Protein AF-A0A662MFR6-F1 (afdb_monomer_lite)

Foldseek 3Di:
DAEDEDADPVLLVCVLVVQAFKDKFADDQVRVLCCLVDQKYWYWYPCPDLQIDTFFIWGFPFKKKKFFPDFLVPDDPVCVQVGIWMFATCPPQQVVVVFNGKDFDPDDPDPAQFGDIDGPDPPDVVSVGNRRGIGRDGLVVQQVLCVSNPHNGNNRVSVVQVVVDVRRDRMIMMIGTDDTDTDDLPDDGRPPHDDVSPDPDPDD

Structure (mmCIF, N/CA/C/O backbone):
data_AF-A0A662MFR6-F1
#
_entry.id   AF-A0A662MFR6-F1
#
loop_
_atom_site.group_PDB
_atom_site.id
_atom_site.type_symbol
_atom_site.label_atom_id
_atom_site.label_alt_id
_atom_site.label_comp_id
_atom_site.label_asym_id
_atom_site.label_entity_id
_atom_site.label_seq_id
_atom_site.pdbx_PDB_ins_code
_atom_site.Cartn_x
_atom_site.Cartn_y
_atom_site.Cartn_z
_atom_site.occupancy
_atom_site.B_iso_or_equiv
_atom_site.auth_seq_id
_atom_site.auth_comp_id
_atom_site.auth_asym_id
_atom_site.auth_atom_id
_atom_site.pdbx_PDB_model_num
ATOM 1 N N . MET A 1 1 ? -18.118 -0.446 1.037 1.00 76.75 1 MET A N 1
ATOM 2 C CA . MET A 1 1 ? -17.161 0.163 1.993 1.00 76.75 1 MET A CA 1
ATOM 3 C C . MET A 1 1 ? -16.025 -0.827 2.199 1.00 76.75 1 MET A C 1
ATOM 5 O O . MET A 1 1 ? -16.312 -2.017 2.252 1.00 76.75 1 MET A O 1
ATOM 9 N N . VAL A 1 2 ? -14.767 -0.384 2.238 1.00 88.56 2 VAL A N 1
ATOM 10 C CA . VAL A 1 2 ? -13.599 -1.290 2.266 1.00 88.56 2 VAL A CA 1
ATOM 11 C C . VAL A 1 2 ? -12.898 -1.215 3.613 1.00 88.56 2 VAL A C 1
ATOM 13 O O . VAL A 1 2 ? -12.491 -0.139 4.043 1.00 88.56 2 VAL A O 1
ATOM 16 N N . ALA A 1 3 ? -12.733 -2.356 4.278 1.00 91.56 3 ALA A N 1
ATOM 17 C CA . ALA A 1 3 ? -12.052 -2.409 5.563 1.00 91.56 3 ALA A CA 1
ATOM 18 C C . ALA A 1 3 ? -10.540 -2.606 5.404 1.00 91.56 3 ALA A C 1
ATOM 20 O O . ALA A 1 3 ? -10.087 -3.545 4.746 1.00 91.56 3 ALA A O 1
ATOM 21 N N . ILE A 1 4 ? -9.762 -1.744 6.058 1.00 92.62 4 ILE A N 1
ATOM 22 C CA . ILE A 1 4 ? -8.313 -1.874 6.196 1.00 92.62 4 ILE A CA 1
ATOM 23 C C . ILE A 1 4 ? -8.006 -2.116 7.672 1.00 92.62 4 ILE A C 1
ATOM 25 O O . ILE A 1 4 ? -8.255 -1.254 8.509 1.00 92.62 4 ILE A O 1
ATOM 29 N N . SER A 1 5 ? -7.472 -3.296 7.993 1.00 90.88 5 SER A N 1
ATOM 30 C CA . SER A 1 5 ? -7.173 -3.689 9.374 1.00 90.88 5 SER A CA 1
ATOM 31 C C . SER A 1 5 ? -5.675 -3.676 9.663 1.00 90.88 5 SER A C 1
ATOM 33 O O . SER A 1 5 ? -4.882 -4.210 8.882 1.00 90.88 5 SER A O 1
ATOM 35 N N . PHE A 1 6 ? -5.301 -3.161 10.828 1.00 89.56 6 PHE A N 1
ATOM 36 C CA . PHE A 1 6 ? -3.939 -3.147 11.363 1.00 89.56 6 PHE A CA 1
ATOM 37 C C . PHE A 1 6 ? -3.882 -3.993 12.636 1.00 89.56 6 PHE A C 1
ATOM 39 O O . PHE A 1 6 ? -4.823 -3.985 13.426 1.00 89.56 6 PHE A O 1
ATOM 46 N N . SER A 1 7 ? -2.817 -4.769 12.815 1.00 86.06 7 SER A N 1
ATOM 47 C CA . SER A 1 7 ? -2.575 -5.566 14.029 1.00 86.06 7 SER A CA 1
ATOM 48 C C . SER A 1 7 ? -1.619 -4.880 15.002 1.00 86.06 7 SER A C 1
ATOM 50 O O . SER A 1 7 ? -1.665 -5.174 16.195 1.00 86.06 7 SER A O 1
ATOM 52 N N . ASP A 1 8 ? -0.787 -3.972 14.492 1.00 86.69 8 ASP A N 1
ATOM 53 C CA . ASP A 1 8 ? 0.189 -3.204 15.255 1.00 86.69 8 ASP A CA 1
ATOM 54 C C . ASP A 1 8 ? -0.454 -1.947 15.852 1.00 86.69 8 ASP A C 1
ATOM 56 O O . ASP A 1 8 ? -1.079 -1.131 15.166 1.00 86.69 8 ASP A O 1
ATOM 60 N N . TYR A 1 9 ? -0.272 -1.815 17.158 1.00 86.56 9 TYR A N 1
ATOM 61 C CA . TYR A 1 9 ? -0.709 -0.689 17.957 1.00 86.56 9 TYR A CA 1
ATOM 62 C C . TYR A 1 9 ? -0.051 0.636 17.546 1.00 86.56 9 TYR A C 1
ATOM 64 O O . TYR A 1 9 ? -0.719 1.667 17.470 1.00 86.56 9 TYR A O 1
ATOM 72 N N . THR A 1 10 ? 1.239 0.608 17.213 1.00 88.56 10 THR A N 1
ATOM 73 C CA . THR A 1 10 ? 2.005 1.783 16.778 1.00 88.56 10 THR A CA 1
ATOM 74 C C . THR A 1 10 ? 1.426 2.356 15.489 1.00 88.56 10 THR A C 1
ATOM 76 O O . THR A 1 10 ? 1.302 3.571 15.340 1.00 88.56 10 THR A O 1
ATOM 79 N N . LEU A 1 11 ? 1.000 1.487 14.566 1.00 89.69 11 LEU A N 1
ATOM 80 C CA . LEU A 1 11 ? 0.346 1.911 13.329 1.00 89.69 11 LEU A CA 1
ATOM 81 C C . LEU A 1 11 ? -1.035 2.515 13.594 1.00 89.69 11 LEU A C 1
ATOM 83 O O . LEU A 1 11 ? -1.371 3.520 12.973 1.00 89.69 11 LEU A O 1
ATOM 87 N N . ALA A 1 12 ? -1.817 1.944 14.516 1.00 90.00 12 ALA A N 1
ATOM 88 C CA . ALA A 1 12 ? -3.112 2.506 14.901 1.00 90.00 12 ALA A CA 1
ATOM 89 C C . ALA A 1 12 ? -2.963 3.921 15.485 1.00 90.00 12 ALA A C 1
ATOM 91 O O . ALA A 1 12 ? -3.680 4.828 15.069 1.00 90.00 12 ALA A O 1
ATOM 92 N N . LYS A 1 13 ? -1.978 4.128 16.369 1.00 89.94 13 LYS A N 1
ATOM 93 C CA . LYS A 1 13 ? -1.649 5.447 16.924 1.00 89.94 13 LYS A CA 1
ATOM 94 C C . LYS A 1 13 ? -1.289 6.457 15.828 1.00 89.94 13 LYS A C 1
ATOM 96 O O . LYS A 1 13 ? -1.907 7.514 15.754 1.00 89.94 13 LYS A O 1
ATOM 101 N N . LYS A 1 14 ? -0.381 6.096 14.912 1.00 91.00 14 LYS A N 1
ATOM 102 C CA . LYS A 1 14 ? 0.015 6.968 13.789 1.00 91.00 14 LYS A CA 1
ATOM 103 C C . LYS A 1 14 ? -1.161 7.344 12.874 1.00 91.00 14 LYS A C 1
ATOM 105 O O . LYS A 1 14 ? -1.169 8.428 12.300 1.00 91.00 14 LYS A O 1
ATOM 110 N N . ILE A 1 15 ? -2.152 6.463 12.713 1.00 92.19 15 ILE A N 1
ATOM 111 C CA . ILE A 1 15 ? -3.372 6.770 11.943 1.00 92.19 15 ILE A CA 1
ATOM 112 C C . ILE A 1 15 ? -4.199 7.835 12.659 1.00 92.19 15 ILE A C 1
ATOM 114 O O . ILE A 1 15 ? -4.599 8.809 12.028 1.00 92.19 15 ILE A O 1
ATOM 118 N N . LEU A 1 16 ? -4.431 7.662 13.964 1.00 90.56 16 LEU A N 1
ATOM 119 C CA . LEU A 1 16 ? -5.200 8.610 14.775 1.00 90.56 16 LEU A CA 1
ATOM 120 C C . LEU A 1 16 ? -4.537 9.991 14.836 1.00 90.56 16 LEU A C 1
ATOM 122 O O . LEU A 1 16 ? -5.227 11.001 14.789 1.00 90.56 16 LEU A O 1
ATOM 126 N N . GLU A 1 17 ? -3.206 10.033 14.867 1.00 90.31 17 GLU A N 1
ATOM 127 C CA . GLU A 1 17 ? -2.411 11.268 14.818 1.00 90.31 17 GLU A CA 1
ATOM 128 C C . GLU A 1 17 ? -2.317 11.880 13.407 1.00 90.31 17 GLU A C 1
ATOM 130 O O . GLU A 1 17 ? -1.717 12.937 13.228 1.00 90.31 17 GLU A O 1
ATOM 135 N N . GLY A 1 18 ? -2.856 11.214 12.379 1.00 88.81 18 GLY A N 1
ATOM 136 C CA . GLY A 1 18 ? -2.795 11.673 10.988 1.00 88.81 18 GLY A CA 1
ATOM 137 C C . GLY A 1 18 ? -1.417 11.540 10.325 1.00 88.81 18 GLY A C 1
ATOM 138 O O . GLY A 1 18 ? -1.238 11.976 9.189 1.00 88.81 18 GLY A O 1
ATOM 139 N N . THR A 1 19 ? -0.443 10.911 10.984 1.00 90.12 19 THR A N 1
ATOM 140 C CA . THR A 1 19 ? 0.924 10.728 10.464 1.00 90.12 19 THR A CA 1
ATOM 141 C C . THR A 1 19 ? 1.069 9.490 9.576 1.00 90.12 19 THR A C 1
ATOM 143 O O . THR A 1 19 ? 2.050 9.362 8.843 1.00 90.12 19 THR A O 1
ATOM 146 N N . LYS A 1 20 ? 0.076 8.590 9.580 1.00 93.56 20 LYS A N 1
ATOM 147 C CA . LYS A 1 20 ? -0.021 7.435 8.677 1.00 93.56 20 LYS A CA 1
ATOM 148 C C . LYS A 1 20 ? -1.268 7.523 7.801 1.00 93.56 20 LYS A C 1
ATOM 150 O O . LYS A 1 20 ? -2.393 7.432 8.287 1.00 93.56 20 LYS A O 1
ATOM 155 N N . TYR A 1 21 ? -1.051 7.607 6.491 1.00 95.12 21 TYR A N 1
ATOM 156 C CA . TYR A 1 21 ? -2.107 7.779 5.483 1.00 95.12 21 TYR A CA 1
ATOM 157 C C . TYR A 1 21 ? -2.051 6.746 4.345 1.00 95.12 21 TYR A C 1
ATOM 159 O O . TYR A 1 21 ? -2.710 6.898 3.313 1.00 95.12 21 TYR A O 1
ATOM 167 N N . GLN A 1 22 ? -1.244 5.695 4.504 1.00 96.56 22 GLN A N 1
ATOM 168 C CA . GLN A 1 22 ? -1.176 4.600 3.543 1.00 96.56 22 GLN A CA 1
ATOM 169 C C . GLN A 1 22 ? -0.966 3.231 4.195 1.00 96.56 22 GLN A C 1
ATOM 171 O O . GLN A 1 22 ? -0.583 3.123 5.363 1.00 96.56 22 GLN A O 1
ATOM 176 N N . THR A 1 23 ? -1.231 2.185 3.411 1.00 95.94 23 THR A N 1
ATOM 177 C CA . THR A 1 23 ? -0.907 0.789 3.721 1.00 95.94 23 THR A CA 1
ATOM 178 C C . THR A 1 23 ? -0.352 0.079 2.491 1.00 95.94 23 THR A C 1
ATOM 180 O O . THR A 1 23 ? -0.860 0.281 1.384 1.00 95.94 23 THR A O 1
ATOM 183 N N . ILE A 1 24 ? 0.649 -0.783 2.681 1.00 95.31 24 ILE A N 1
ATOM 184 C CA . ILE A 1 24 ? 1.150 -1.686 1.639 1.00 95.31 24 ILE A CA 1
ATOM 185 C C . ILE A 1 24 ? 0.612 -3.101 1.892 1.00 95.31 24 ILE A C 1
ATOM 187 O O . ILE A 1 24 ? 0.623 -3.598 3.019 1.00 95.31 24 ILE A O 1
ATOM 191 N N . ARG A 1 25 ? 0.076 -3.759 0.857 1.00 93.25 25 ARG A N 1
ATOM 192 C CA . ARG A 1 25 ? -0.548 -5.091 0.964 1.00 93.25 25 ARG A CA 1
ATOM 193 C C . ARG A 1 25 ? -0.136 -6.001 -0.189 1.00 93.25 25 ARG A C 1
ATOM 195 O O . ARG A 1 25 ? 0.033 -5.501 -1.295 1.00 93.25 25 ARG A O 1
ATOM 202 N N . PRO A 1 26 ? -0.078 -7.330 -0.001 1.00 91.88 26 PRO A N 1
ATOM 203 C CA . PRO A 1 26 ? 0.029 -8.260 -1.121 1.00 91.88 26 PRO A CA 1
ATOM 204 C C . PRO A 1 26 ? -1.071 -8.005 -2.151 1.00 91.88 26 PRO A C 1
ATOM 206 O O . PRO A 1 26 ? -2.220 -7.716 -1.782 1.00 91.88 26 PRO A O 1
ATOM 209 N N . ILE A 1 27 ? -0.719 -8.100 -3.432 1.00 90.12 27 ILE A N 1
ATOM 210 C CA . ILE A 1 27 ? -1.665 -7.875 -4.521 1.00 90.12 27 ILE A CA 1
ATOM 211 C C . ILE A 1 27 ? -2.842 -8.860 -4.438 1.00 90.12 27 ILE A C 1
ATOM 213 O O . ILE A 1 27 ? -2.688 -10.037 -4.122 1.00 90.12 27 ILE A O 1
ATOM 217 N N . SER A 1 28 ? -4.052 -8.360 -4.682 1.00 90.62 28 SER A N 1
ATOM 218 C CA . SER A 1 28 ? -5.271 -9.166 -4.707 1.00 90.62 28 SER A CA 1
ATOM 219 C C . SER A 1 28 ? -6.243 -8.550 -5.700 1.00 90.62 28 SER A C 1
ATOM 221 O O . SER A 1 28 ? -6.641 -7.396 -5.530 1.00 90.62 28 SER A O 1
ATOM 223 N N . GLN A 1 29 ? -6.642 -9.328 -6.709 1.00 90.81 29 GLN A N 1
ATOM 224 C CA . GLN A 1 29 ? -7.626 -8.907 -7.708 1.00 90.81 29 GLN A CA 1
ATOM 225 C C . GLN A 1 29 ? -8.919 -8.426 -7.045 1.00 90.81 29 GLN A C 1
ATOM 227 O O . GLN A 1 29 ? -9.381 -7.321 -7.313 1.00 90.81 29 GLN A O 1
ATOM 232 N N . HIS A 1 30 ? -9.448 -9.216 -6.105 1.00 92.44 30 HIS A N 1
ATOM 233 C CA . HIS A 1 30 ? -10.649 -8.855 -5.358 1.00 92.44 30 HIS A CA 1
ATOM 234 C C . HIS A 1 30 ? -10.497 -7.501 -4.652 1.00 92.44 30 HIS A C 1
ATOM 236 O O . HIS A 1 30 ? -11.402 -6.673 -4.715 1.00 92.44 30 HIS A O 1
ATOM 242 N N . ARG A 1 31 ? -9.343 -7.240 -4.020 1.00 93.56 31 ARG A N 1
ATOM 243 C CA . ARG A 1 31 ? -9.096 -5.969 -3.324 1.00 93.56 31 ARG A CA 1
ATOM 244 C C . ARG A 1 31 ? -9.051 -4.784 -4.286 1.00 93.56 31 ARG A C 1
ATOM 246 O O . ARG A 1 31 ? -9.641 -3.755 -3.976 1.00 93.56 31 ARG A O 1
ATOM 253 N N . ILE A 1 32 ? -8.371 -4.923 -5.424 1.00 94.44 32 ILE A N 1
ATOM 254 C CA . ILE A 1 32 ? -8.266 -3.844 -6.416 1.00 94.44 32 ILE A CA 1
ATOM 255 C C . ILE A 1 32 ? -9.648 -3.505 -6.971 1.00 94.44 32 ILE A C 1
ATOM 257 O O . ILE A 1 32 ? -10.050 -2.348 -6.908 1.00 94.44 32 ILE A O 1
ATOM 261 N N . ASN A 1 33 ? -10.408 -4.507 -7.413 1.00 94.25 33 ASN A N 1
ATOM 262 C CA . ASN A 1 33 ? -11.751 -4.294 -7.958 1.00 94.25 33 ASN A CA 1
ATOM 263 C C . ASN A 1 33 ? -12.703 -3.715 -6.902 1.00 94.25 33 ASN A C 1
ATOM 265 O O . ASN A 1 33 ? -13.476 -2.800 -7.174 1.00 94.25 33 ASN A O 1
ATOM 269 N N . THR A 1 34 ? -12.594 -4.171 -5.653 1.00 94.75 34 THR A N 1
ATOM 270 C CA . THR A 1 34 ? -13.376 -3.620 -4.539 1.00 94.75 34 THR A CA 1
ATOM 271 C C . THR A 1 34 ? -13.063 -2.138 -4.301 1.00 94.75 34 THR A C 1
ATOM 273 O O . THR A 1 34 ? -13.981 -1.361 -4.062 1.00 94.75 34 THR A O 1
ATOM 276 N N . LEU A 1 35 ? -11.798 -1.718 -4.404 1.00 95.75 35 LEU A N 1
ATOM 277 C CA . LEU A 1 35 ? -11.389 -0.313 -4.258 1.00 95.75 35 LEU A CA 1
ATOM 278 C C . LEU A 1 35 ? -11.755 0.553 -5.473 1.00 95.75 35 LEU A C 1
ATOM 280 O O . LEU A 1 35 ? -12.106 1.723 -5.309 1.00 95.75 35 LEU A O 1
ATOM 284 N N . LEU A 1 36 ? -11.716 -0.012 -6.684 1.00 93.94 36 LEU A N 1
ATOM 285 C CA . LEU A 1 36 ? -12.195 0.660 -7.897 1.00 93.94 36 LEU A CA 1
ATOM 286 C C . LEU A 1 36 ? -13.690 0.985 -7.813 1.00 93.94 36 LEU A C 1
ATOM 288 O O . LEU A 1 36 ? -14.098 2.043 -8.283 1.00 93.94 36 LEU A O 1
ATOM 292 N N . ASN A 1 37 ? -14.480 0.125 -7.165 1.00 92.69 37 ASN A N 1
ATOM 293 C CA . ASN A 1 37 ? -15.928 0.293 -7.018 1.00 92.69 37 ASN A CA 1
ATOM 294 C C . ASN A 1 37 ? -16.351 0.992 -5.711 1.00 92.69 37 ASN A C 1
ATOM 296 O O . ASN A 1 37 ? -17.402 1.629 -5.663 1.00 92.69 37 ASN A O 1
ATOM 300 N N . HIS A 1 38 ? -15.541 0.920 -4.650 1.00 94.38 38 HIS A N 1
ATOM 301 C CA . HIS A 1 38 ? -15.848 1.508 -3.346 1.00 94.38 38 HIS A CA 1
ATOM 302 C C . HIS A 1 38 ? -14.669 2.307 -2.783 1.00 94.38 38 HIS A C 1
ATOM 304 O O . HIS A 1 38 ? -13.709 1.749 -2.257 1.00 94.38 38 HIS A O 1
ATOM 310 N N . GLN A 1 39 ? -14.786 3.636 -2.806 1.00 94.31 39 GLN A N 1
ATOM 311 C CA . GLN A 1 39 ? -13.707 4.538 -2.383 1.00 94.31 39 GLN A CA 1
ATOM 312 C C . GLN A 1 39 ? -13.774 4.915 -0.898 1.00 94.31 39 GLN A C 1
ATOM 314 O O . GLN A 1 39 ? -12.821 5.480 -0.371 1.00 94.31 39 GLN A O 1
ATOM 319 N N . ASN A 1 40 ? -14.877 4.610 -0.211 1.00 95.56 40 ASN A N 1
ATOM 320 C CA . ASN A 1 40 ? -15.007 4.851 1.226 1.00 95.56 40 ASN A CA 1
ATOM 321 C C . ASN A 1 40 ? -14.374 3.697 2.009 1.00 95.56 40 ASN A C 1
ATOM 323 O O . ASN A 1 40 ? -14.779 2.534 1.869 1.00 95.56 40 ASN A O 1
ATOM 327 N N . LEU A 1 41 ? -13.394 4.041 2.839 1.00 96.25 41 LEU A N 1
ATOM 328 C CA . LEU A 1 41 ? -12.602 3.130 3.648 1.00 96.25 41 LEU A CA 1
ATOM 329 C C . LEU A 1 41 ? -13.028 3.212 5.115 1.00 96.25 41 LEU A C 1
ATOM 331 O O . LEU A 1 41 ? -13.316 4.290 5.627 1.00 96.25 41 LEU A O 1
ATOM 335 N N . THR A 1 42 ? -12.983 2.077 5.804 1.00 95.50 42 THR A N 1
ATOM 336 C CA . THR A 1 42 ? -12.993 2.009 7.273 1.00 95.50 42 THR A CA 1
ATOM 337 C C . THR A 1 42 ? -11.661 1.468 7.748 1.00 95.50 42 THR A C 1
ATOM 339 O O . THR A 1 42 ? -11.232 0.406 7.284 1.00 95.50 42 THR A O 1
ATOM 342 N N . LEU A 1 43 ? -11.020 2.168 8.675 1.00 95.31 43 LEU A N 1
ATOM 343 C CA . LEU A 1 43 ? -9.747 1.764 9.257 1.00 95.31 43 LEU A CA 1
ATOM 344 C C . LEU A 1 43 ? -10.014 1.090 10.601 1.00 95.31 43 LEU A C 1
ATOM 346 O O . LEU A 1 43 ? -10.735 1.633 11.429 1.00 95.31 43 LEU A O 1
ATOM 350 N N . TRP A 1 44 ? -9.447 -0.093 10.818 1.00 94.38 44 TRP A N 1
ATOM 351 C CA . TRP A 1 44 ? -9.695 -0.909 12.006 1.00 94.38 44 TRP A CA 1
ATOM 352 C C . TRP A 1 44 ? -8.389 -1.323 12.678 1.00 94.38 44 TRP A C 1
ATOM 354 O O . TRP A 1 44 ? -7.430 -1.708 12.008 1.00 94.38 44 TRP A O 1
ATOM 364 N N . TYR A 1 45 ? -8.379 -1.357 14.005 1.00 92.25 45 TYR A N 1
ATOM 365 C CA . TYR A 1 45 ? -7.411 -2.123 14.779 1.00 92.25 45 TYR A CA 1
ATOM 366 C C . TYR A 1 45 ? -7.992 -3.511 15.059 1.00 92.25 45 TYR A C 1
ATOM 368 O O . TYR A 1 45 ? -9.111 -3.635 15.551 1.00 92.25 45 TYR A O 1
ATOM 376 N N . LYS A 1 46 ? -7.252 -4.558 14.683 1.00 88.44 46 LYS A N 1
ATOM 377 C CA . LYS A 1 46 ? -7.572 -5.982 14.880 1.00 88.44 46 LYS A CA 1
ATOM 378 C C . LYS A 1 46 ? -9.027 -6.373 14.550 1.00 88.44 46 LYS A C 1
ATOM 380 O O . LYS A 1 46 ? -9.671 -7.074 15.328 1.00 88.44 46 LYS A O 1
ATOM 385 N N . GLN A 1 47 ? -9.524 -5.992 13.367 1.00 86.81 47 GLN A N 1
ATOM 386 C CA . GLN A 1 47 ? -10.930 -6.131 12.931 1.00 86.81 47 GLN A CA 1
ATOM 387 C C . GLN A 1 47 ? -11.580 -7.505 13.203 1.00 86.81 47 GLN A C 1
ATOM 389 O O . GLN A 1 47 ? -12.775 -7.583 13.478 1.00 86.81 47 GLN A O 1
ATOM 394 N N . ARG A 1 48 ? -10.812 -8.596 13.089 1.00 84.19 48 ARG A N 1
ATOM 395 C CA . ARG A 1 48 ? -11.295 -9.985 13.217 1.00 84.19 48 ARG A CA 1
ATOM 396 C C . ARG A 1 48 ? -11.098 -10.586 14.612 1.00 84.19 48 ARG A C 1
ATOM 398 O O . ARG A 1 48 ? -11.144 -11.800 14.757 1.00 84.19 48 ARG A O 1
ATOM 405 N N . THR A 1 49 ? -10.838 -9.758 15.619 1.00 85.44 49 THR A N 1
ATOM 406 C CA . THR A 1 49 ? -10.612 -10.205 17.0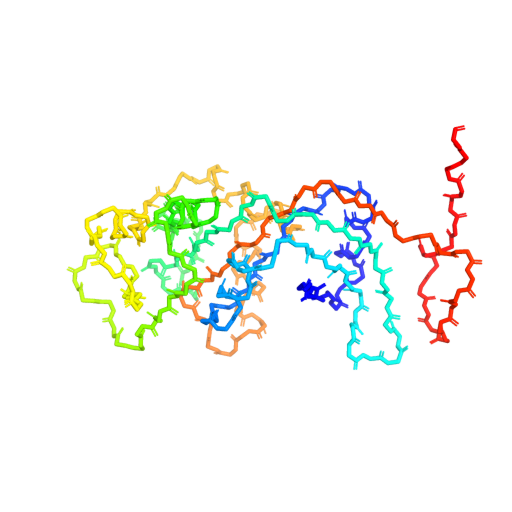00 1.00 85.44 49 THR A CA 1
ATOM 407 C C . THR A 1 49 ? -11.637 -9.584 17.951 1.00 85.44 49 THR A C 1
ATOM 409 O O . THR A 1 49 ? -12.224 -8.558 17.606 1.00 85.44 49 THR A O 1
ATOM 412 N N . PRO A 1 50 ? -11.840 -10.153 19.154 1.00 79.31 50 PRO A N 1
ATOM 413 C CA . PRO A 1 50 ? -12.692 -9.541 20.176 1.00 79.31 50 PRO A CA 1
ATOM 414 C C . PRO A 1 50 ? -12.263 -8.115 20.557 1.00 79.31 50 PRO A C 1
ATOM 416 O O . PRO A 1 50 ? -13.111 -7.265 20.794 1.00 79.31 50 PRO A O 1
ATOM 419 N N . GLY A 1 51 ? -10.958 -7.821 20.526 1.00 82.25 51 GLY A N 1
ATOM 420 C CA . GLY A 1 51 ? -10.397 -6.486 20.772 1.00 82.25 51 GLY A CA 1
ATOM 421 C C . GLY A 1 51 ? -10.406 -5.567 19.547 1.00 82.25 51 GLY A C 1
ATOM 422 O O . GLY A 1 51 ? -9.498 -4.748 19.396 1.00 82.25 51 GLY A O 1
ATOM 423 N N . ARG A 1 52 ? -11.359 -5.747 18.624 1.00 88.12 52 ARG A N 1
ATOM 424 C CA . ARG A 1 52 ? -11.468 -4.908 17.425 1.00 88.12 52 ARG A CA 1
ATOM 425 C C . ARG A 1 52 ? -11.913 -3.496 17.783 1.00 88.12 52 ARG A C 1
ATOM 427 O O . ARG A 1 52 ? -12.811 -3.316 18.596 1.00 88.12 52 ARG A O 1
ATOM 434 N N . ILE A 1 53 ? -11.328 -2.508 17.117 1.00 89.56 53 ILE A N 1
ATOM 435 C CA . ILE A 1 53 ? -11.660 -1.094 17.315 1.00 89.56 53 ILE A CA 1
ATOM 436 C C . ILE A 1 53 ? -11.759 -0.424 15.947 1.00 89.56 53 ILE A C 1
ATOM 438 O O . ILE A 1 53 ? -10.841 -0.555 15.130 1.00 89.56 53 ILE A O 1
ATOM 442 N N . LEU A 1 54 ? -12.868 0.270 15.678 1.00 91.44 54 LEU A N 1
ATOM 443 C CA . LEU A 1 54 ? -12.982 1.125 14.500 1.00 91.44 54 LEU A CA 1
ATOM 444 C C . LEU A 1 54 ? -12.188 2.402 14.770 1.00 91.44 54 LEU A C 1
ATOM 446 O O . LEU A 1 54 ? -12.513 3.153 15.680 1.00 91.44 54 LEU A O 1
ATOM 450 N N . LEU A 1 55 ? -11.149 2.636 13.974 1.00 92.50 55 LEU A N 1
ATOM 451 C CA . LEU A 1 55 ? -10.311 3.823 14.103 1.00 92.50 55 LEU A CA 1
ATOM 452 C C . LEU A 1 55 ? -11.009 5.059 13.545 1.00 92.50 55 LEU A C 1
ATOM 454 O O . LEU A 1 55 ? -10.937 6.143 14.115 1.00 92.50 55 LEU A O 1
ATOM 458 N N . GLY A 1 56 ? -11.692 4.887 12.419 1.00 94.44 56 GLY A N 1
ATOM 459 C CA . GLY A 1 56 ? -12.316 5.971 11.681 1.00 94.44 56 GLY A CA 1
ATOM 460 C C . GLY A 1 56 ? -12.634 5.579 10.251 1.00 94.44 56 GLY A C 1
ATOM 461 O O . GLY A 1 56 ? -12.423 4.439 9.816 1.00 94.44 56 GLY A O 1
ATOM 462 N N . THR A 1 57 ? -13.120 6.560 9.507 1.00 96.00 57 THR A N 1
ATOM 463 C CA . THR A 1 57 ? -13.378 6.446 8.073 1.00 96.00 57 THR A CA 1
ATOM 464 C C . THR A 1 57 ? -12.410 7.321 7.292 1.00 96.00 57 THR A C 1
ATOM 466 O O . THR A 1 57 ? -11.847 8.274 7.821 1.00 96.00 57 THR A O 1
ATOM 469 N N . ALA A 1 58 ? -12.158 6.974 6.036 1.00 96.94 58 ALA A N 1
ATOM 470 C CA . ALA A 1 58 ? -11.326 7.772 5.143 1.00 96.94 58 ALA A CA 1
ATOM 471 C C . ALA A 1 58 ? -11.774 7.583 3.693 1.00 96.94 58 ALA A C 1
ATOM 473 O O . ALA A 1 58 ? -12.500 6.637 3.373 1.00 96.94 58 ALA A O 1
ATOM 474 N N . ARG A 1 59 ? -11.311 8.450 2.793 1.00 96.44 59 ARG A N 1
ATOM 475 C CA . ARG A 1 59 ? -11.555 8.305 1.354 1.00 96.44 59 ARG A CA 1
ATOM 476 C C . ARG A 1 59 ? -10.284 7.859 0.645 1.00 96.44 59 ARG A C 1
ATOM 478 O O . ARG A 1 59 ? -9.218 8.416 0.881 1.00 96.44 59 ARG A O 1
ATOM 485 N N . LEU A 1 60 ? -10.399 6.877 -0.247 1.00 97.25 60 LEU A N 1
ATOM 486 C CA . LEU A 1 60 ? -9.323 6.469 -1.146 1.00 97.25 60 LEU A CA 1
ATOM 487 C C . LEU A 1 60 ? -8.855 7.681 -1.961 1.00 97.25 60 LEU A C 1
ATOM 489 O O . LEU A 1 60 ? -9.640 8.261 -2.715 1.00 97.25 60 LEU A O 1
ATOM 493 N N . SER A 1 61 ? -7.581 8.043 -1.815 1.00 97.19 61 SER A N 1
ATOM 494 C CA . SER A 1 61 ? -6.965 9.144 -2.562 1.00 97.19 61 SER A CA 1
ATOM 495 C C . SER A 1 61 ? -6.237 8.622 -3.795 1.00 97.19 61 SER A C 1
ATOM 497 O O . SER A 1 61 ? -6.414 9.133 -4.898 1.00 97.19 61 SER A O 1
ATOM 499 N N . SER A 1 62 ? -5.454 7.556 -3.629 1.00 97.38 62 SER A N 1
ATOM 500 C CA . SER A 1 62 ? -4.751 6.883 -4.718 1.00 97.38 62 SER A CA 1
ATOM 501 C C . SER A 1 62 ? -4.467 5.427 -4.374 1.00 97.38 62 SER A C 1
ATOM 503 O O . SER A 1 62 ? -4.386 5.040 -3.207 1.00 97.38 62 SER A O 1
ATOM 505 N N . MET A 1 63 ? -4.288 4.613 -5.409 1.00 97.00 63 MET A N 1
ATOM 506 C CA . MET A 1 63 ? -3.694 3.288 -5.271 1.00 97.00 63 MET A CA 1
ATOM 507 C C . MET A 1 63 ? -2.782 3.011 -6.457 1.00 97.00 63 MET A C 1
ATOM 509 O O . MET A 1 63 ? -3.113 3.390 -7.577 1.00 97.00 63 MET A O 1
ATOM 513 N N . PHE A 1 64 ? -1.650 2.365 -6.220 1.00 96.94 64 PHE A N 1
ATOM 514 C CA . PHE A 1 64 ? -0.674 1.999 -7.248 1.00 96.94 64 PHE A CA 1
ATOM 515 C C . PHE A 1 64 ? 0.026 0.703 -6.855 1.00 96.94 64 PHE A C 1
ATOM 517 O O . PHE A 1 64 ? -0.030 0.285 -5.696 1.00 96.94 64 PHE A O 1
ATOM 524 N N . LEU A 1 65 ? 0.657 0.045 -7.821 1.00 95.62 65 LEU A N 1
ATOM 525 C CA . LEU A 1 65 ? 1.441 -1.151 -7.553 1.00 95.62 65 LEU A CA 1
ATOM 526 C C . LEU A 1 65 ? 2.885 -0.759 -7.267 1.00 95.62 65 LEU A C 1
ATOM 528 O O . LEU A 1 65 ? 3.430 0.118 -7.929 1.00 95.62 65 LEU A O 1
ATOM 532 N N . LEU A 1 66 ? 3.482 -1.428 -6.291 1.00 94.75 66 LEU A N 1
ATOM 533 C CA . LEU A 1 66 ? 4.903 -1.391 -5.980 1.00 94.75 66 LEU A CA 1
ATOM 534 C C . LEU A 1 66 ? 5.491 -2.758 -6.325 1.00 94.75 66 LEU A C 1
ATOM 536 O O . LEU A 1 66 ? 4.965 -3.780 -5.884 1.00 94.75 66 LEU A O 1
ATOM 540 N N . HIS A 1 67 ? 6.548 -2.779 -7.128 1.00 93.38 67 HIS A N 1
ATOM 541 C CA . HIS A 1 67 ? 7.175 -3.992 -7.631 1.00 93.38 67 HIS A CA 1
ATOM 542 C C . HIS A 1 67 ? 8.667 -4.025 -7.302 1.00 93.38 67 HIS A C 1
ATOM 544 O O . HIS A 1 67 ? 9.399 -3.084 -7.609 1.00 93.38 67 HIS A O 1
ATOM 550 N N . TRP A 1 68 ? 9.106 -5.143 -6.732 1.00 91.88 68 TRP A N 1
ATOM 551 C CA . TRP A 1 68 ? 10.505 -5.456 -6.485 1.00 91.88 68 TRP A CA 1
ATOM 552 C C . TRP A 1 68 ? 11.118 -6.124 -7.713 1.00 91.88 68 TRP A C 1
ATOM 554 O O . TRP A 1 68 ? 10.765 -7.250 -8.075 1.00 91.88 68 TRP A O 1
ATOM 564 N N . ARG A 1 69 ? 12.040 -5.411 -8.362 1.00 90.06 69 ARG A N 1
ATOM 565 C CA . ARG A 1 69 ? 12.754 -5.862 -9.567 1.00 90.06 69 ARG A CA 1
ATOM 566 C C . ARG A 1 69 ? 13.813 -6.915 -9.248 1.00 90.06 69 ARG A C 1
ATOM 568 O O . ARG A 1 69 ? 14.096 -7.769 -10.086 1.00 90.06 69 ARG A O 1
ATOM 575 N N . ILE A 1 70 ? 14.344 -6.880 -8.030 1.00 90.44 70 ILE A N 1
ATOM 576 C CA . ILE A 1 70 ? 15.253 -7.883 -7.475 1.00 90.44 70 ILE A CA 1
ATOM 577 C C . ILE A 1 70 ? 14.571 -8.613 -6.306 1.00 90.44 70 ILE A C 1
ATOM 579 O O . ILE A 1 70 ? 13.681 -8.033 -5.678 1.00 90.44 70 ILE A O 1
ATOM 583 N N . PRO A 1 71 ? 14.925 -9.881 -6.021 1.00 90.25 71 PRO A N 1
ATOM 584 C CA . PRO A 1 71 ? 14.436 -10.587 -4.837 1.00 90.25 71 PRO A CA 1
ATOM 585 C C . PRO A 1 71 ? 14.685 -9.782 -3.555 1.00 90.25 71 PRO A C 1
ATOM 587 O O . PRO A 1 71 ? 15.765 -9.222 -3.378 1.00 90.25 71 PRO A O 1
ATOM 590 N N . LEU A 1 72 ? 13.687 -9.728 -2.671 1.00 91.44 72 LEU A N 1
ATOM 591 C CA . LEU A 1 72 ? 13.732 -8.952 -1.426 1.00 91.44 72 LEU A CA 1
ATOM 592 C C . LEU A 1 72 ? 14.894 -9.373 -0.517 1.00 91.44 72 LEU A C 1
ATOM 594 O O . LEU A 1 72 ? 15.469 -8.545 0.179 1.00 91.44 72 LEU A O 1
ATOM 598 N N . GLU A 1 73 ? 15.265 -10.648 -0.572 1.00 90.50 73 GLU A N 1
ATOM 599 C CA . GLU A 1 73 ? 16.304 -11.279 0.239 1.00 90.50 73 GLU A CA 1
ATOM 600 C C . GLU A 1 73 ? 17.712 -10.766 -0.079 1.00 90.50 73 GLU A C 1
ATOM 602 O O . GLU A 1 73 ? 18.615 -10.914 0.740 1.00 90.50 73 GLU A O 1
ATOM 607 N N . ILE A 1 74 ? 17.903 -10.176 -1.262 1.00 92.38 74 ILE A N 1
ATOM 608 C CA . ILE A 1 74 ? 19.193 -9.635 -1.701 1.00 92.38 74 ILE A CA 1
ATOM 609 C C . ILE A 1 74 ? 19.197 -8.105 -1.783 1.00 92.38 74 ILE A C 1
ATOM 611 O O . ILE A 1 74 ? 20.186 -7.533 -2.236 1.00 92.38 74 ILE A O 1
ATOM 615 N N . VAL A 1 75 ? 18.107 -7.436 -1.387 1.00 93.31 75 VAL A N 1
ATOM 616 C CA . VAL A 1 75 ? 18.050 -5.969 -1.363 1.00 93.31 75 VAL A CA 1
ATOM 617 C C . VAL A 1 75 ? 18.939 -5.445 -0.234 1.00 93.31 75 VAL A C 1
ATOM 619 O O . VAL A 1 75 ? 18.735 -5.773 0.935 1.00 93.31 75 VAL A O 1
ATOM 622 N N . ASP A 1 76 ? 19.890 -4.583 -0.577 1.00 94.06 76 ASP A N 1
ATOM 623 C CA . ASP A 1 76 ? 20.808 -3.929 0.352 1.00 94.06 76 ASP A CA 1
ATOM 624 C C . ASP A 1 76 ? 21.063 -2.467 -0.055 1.00 94.06 76 ASP A C 1
ATOM 626 O O . ASP A 1 76 ? 20.478 -1.952 -1.007 1.00 94.06 76 ASP A O 1
ATOM 630 N N . GLU A 1 77 ? 21.932 -1.764 0.674 1.00 92.50 77 GLU A N 1
ATOM 631 C CA . GLU A 1 77 ? 22.271 -0.361 0.393 1.00 92.50 77 GLU A CA 1
ATOM 632 C C . GLU A 1 77 ? 22.863 -0.136 -1.008 1.00 92.50 77 GLU A C 1
ATOM 634 O O . GLU A 1 77 ? 22.731 0.954 -1.563 1.00 92.50 77 GLU A O 1
ATOM 639 N N . ARG A 1 78 ? 23.494 -1.155 -1.603 1.00 93.19 78 ARG A N 1
ATOM 640 C CA . ARG A 1 78 ? 24.215 -1.047 -2.878 1.00 93.19 78 ARG A CA 1
ATOM 641 C C . ARG A 1 78 ? 23.262 -1.102 -4.064 1.00 93.19 78 ARG A C 1
ATOM 643 O O . ARG A 1 78 ? 23.514 -0.450 -5.071 1.00 93.19 78 ARG A O 1
ATOM 650 N N . ASN A 1 79 ? 22.168 -1.855 -3.946 1.00 92.50 79 ASN A N 1
ATOM 651 C CA . ASN A 1 79 ? 21.213 -2.090 -5.036 1.00 92.50 79 ASN A CA 1
ATOM 652 C C . ASN A 1 79 ? 19.812 -1.491 -4.794 1.00 92.50 79 ASN A C 1
ATOM 654 O O . ASN A 1 79 ? 18.938 -1.584 -5.658 1.00 92.50 79 ASN A O 1
ATOM 658 N N . LEU A 1 80 ? 19.601 -0.818 -3.656 1.00 89.62 80 LEU A N 1
ATOM 659 C CA . LEU A 1 80 ? 18.311 -0.247 -3.253 1.00 89.62 80 LEU A CA 1
ATOM 660 C C . LEU A 1 80 ? 17.666 0.662 -4.307 1.00 89.62 80 LEU A C 1
ATOM 662 O O . LEU A 1 80 ? 16.447 0.667 -4.470 1.00 89.62 80 LEU A O 1
ATOM 666 N N . HIS A 1 81 ? 18.488 1.439 -5.011 1.00 86.44 81 HIS A N 1
ATOM 667 C CA . HIS A 1 81 ? 18.049 2.416 -6.005 1.00 86.44 81 HIS A CA 1
ATOM 668 C C . HIS A 1 81 ? 17.480 1.772 -7.279 1.00 86.44 81 HIS A C 1
ATOM 670 O O . HIS A 1 81 ? 16.685 2.397 -7.974 1.00 86.44 81 HIS A O 1
ATOM 676 N N . GLU A 1 82 ? 17.830 0.518 -7.568 1.00 86.25 82 GLU A N 1
ATOM 677 C CA . GLU A 1 82 ? 17.317 -0.227 -8.726 1.00 86.25 82 GLU A CA 1
ATOM 678 C C . GLU A 1 82 ? 16.227 -1.229 -8.343 1.00 86.25 82 GLU A C 1
ATOM 680 O O . GLU A 1 82 ? 15.544 -1.781 -9.212 1.00 86.25 82 GLU A O 1
ATOM 685 N N . ALA A 1 83 ? 16.056 -1.466 -7.040 1.00 89.19 83 ALA A N 1
ATOM 686 C CA . ALA A 1 83 ? 15.226 -2.535 -6.515 1.00 89.19 83 ALA A CA 1
ATOM 687 C C . ALA A 1 83 ? 13.728 -2.314 -6.750 1.00 89.19 83 ALA A C 1
ATOM 689 O O . ALA A 1 83 ? 12.977 -3.287 -6.788 1.00 89.19 83 ALA A O 1
ATOM 690 N N . LEU A 1 84 ? 13.284 -1.063 -6.914 1.00 92.12 84 LEU A N 1
ATOM 691 C CA . LEU A 1 84 ? 11.871 -0.693 -6.898 1.00 92.12 84 LEU A CA 1
ATOM 692 C C . LEU A 1 84 ? 11.391 -0.049 -8.198 1.00 92.12 84 LEU A C 1
ATOM 694 O O . LEU A 1 84 ? 12.038 0.815 -8.785 1.00 92.12 84 LEU A O 1
ATOM 698 N N . ALA A 1 85 ? 10.184 -0.435 -8.594 1.00 93.56 85 ALA A N 1
ATOM 699 C CA . ALA A 1 85 ? 9.392 0.247 -9.605 1.00 93.56 85 ALA A CA 1
ATOM 700 C C . ALA A 1 85 ? 7.938 0.370 -9.145 1.00 93.56 85 ALA A C 1
ATOM 702 O O . ALA A 1 85 ? 7.461 -0.422 -8.328 1.00 93.56 85 ALA A O 1
ATOM 703 N N . VAL A 1 86 ? 7.220 1.354 -9.680 1.00 95.19 86 VAL A N 1
ATOM 704 C CA . VAL A 1 86 ? 5.801 1.565 -9.381 1.00 95.19 86 VAL A CA 1
ATOM 705 C C . VAL A 1 86 ? 4.989 1.769 -10.644 1.00 95.19 86 VAL A C 1
ATOM 707 O O . VAL A 1 86 ? 5.500 2.234 -11.658 1.00 95.19 86 VAL A O 1
ATOM 710 N N . THR A 1 87 ? 3.697 1.468 -10.584 1.00 95.19 87 THR A N 1
ATOM 711 C CA . THR A 1 87 ? 2.775 1.913 -11.633 1.00 95.19 87 THR A CA 1
ATOM 712 C C . THR A 1 87 ? 2.394 3.374 -11.441 1.00 95.19 87 THR A C 1
ATOM 714 O O . THR A 1 87 ? 2.513 3.935 -10.347 1.00 95.19 87 THR A O 1
ATOM 717 N N . ARG A 1 88 ? 1.802 3.977 -12.476 1.00 93.81 88 ARG A N 1
ATOM 718 C CA . ARG A 1 88 ? 0.979 5.174 -12.263 1.00 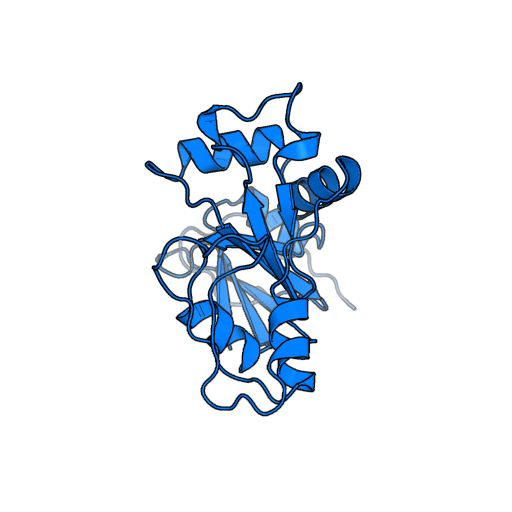93.81 88 ARG A CA 1
ATOM 719 C C . ARG A 1 88 ? -0.175 4.855 -11.294 1.00 93.81 88 ARG A C 1
ATOM 721 O O . ARG A 1 88 ? -0.535 3.682 -11.127 1.00 93.81 88 ARG A O 1
ATOM 728 N N . PRO A 1 89 ? -0.782 5.871 -10.650 1.00 95.56 89 PRO A N 1
ATOM 729 C CA . PRO A 1 89 ? -1.960 5.658 -9.818 1.00 95.56 89 PRO A CA 1
ATOM 730 C C . PRO A 1 89 ? -3.090 4.994 -10.612 1.00 95.56 89 PRO A C 1
ATOM 732 O O . PRO A 1 89 ? -3.672 5.606 -11.503 1.00 95.56 89 PRO A O 1
ATOM 735 N N . LEU A 1 90 ? -3.429 3.751 -10.261 1.00 94.81 90 LEU A N 1
ATOM 736 C CA . LEU A 1 90 ? -4.565 3.019 -10.826 1.00 94.81 90 LEU A CA 1
ATOM 737 C C . LEU A 1 90 ? -5.876 3.742 -10.509 1.00 94.81 90 LEU A C 1
ATOM 739 O O . LEU A 1 90 ? -6.770 3.813 -11.342 1.00 94.81 90 LEU A O 1
ATOM 743 N N . TYR A 1 91 ? -5.981 4.317 -9.310 1.00 95.88 91 TYR A N 1
ATOM 744 C CA . TYR A 1 91 ? -7.036 5.263 -8.960 1.00 95.88 91 TYR A CA 1
ATOM 745 C C . TYR A 1 91 ? -6.437 6.674 -8.857 1.00 95.88 91 TYR A C 1
ATOM 747 O O . TYR A 1 91 ? -5.424 6.828 -8.167 1.00 95.88 91 TYR A O 1
ATOM 755 N N . PRO A 1 92 ? -7.041 7.693 -9.505 1.00 94.88 92 PRO A N 1
ATOM 756 C CA . PRO A 1 92 ? -8.323 7.656 -10.225 1.00 94.88 92 PRO A CA 1
ATOM 757 C C . PRO A 1 92 ? -8.227 7.306 -11.727 1.00 94.88 92 PRO A C 1
ATOM 759 O O . PRO A 1 92 ? -9.209 7.502 -12.441 1.00 94.88 92 PRO A O 1
ATOM 762 N N . ALA A 1 93 ? -7.084 6.833 -12.241 1.00 93.44 93 ALA A N 1
ATOM 763 C CA . ALA A 1 93 ? -6.888 6.648 -13.685 1.00 93.44 93 ALA A CA 1
ATOM 764 C C . ALA A 1 93 ? -7.859 5.638 -14.325 1.00 93.44 93 ALA A C 1
ATOM 766 O O . ALA A 1 93 ? -8.554 5.991 -15.272 1.00 93.44 93 ALA A O 1
ATOM 767 N N . LEU A 1 94 ? -7.959 4.412 -13.801 1.00 91.94 94 LEU A N 1
ATOM 768 C CA . LEU A 1 94 ? -8.782 3.344 -14.383 1.00 91.94 94 LEU A CA 1
ATOM 769 C C . LEU A 1 94 ? -10.280 3.704 -14.448 1.00 91.94 94 LEU A C 1
ATOM 771 O O . LEU A 1 94 ? -10.851 3.572 -15.531 1.00 91.94 94 LEU A O 1
ATOM 775 N N . PRO A 1 95 ? -10.916 4.261 -13.393 1.00 91.38 95 PRO A N 1
ATOM 776 C CA . PRO A 1 95 ? -12.306 4.707 -13.498 1.00 91.38 95 PRO A CA 1
ATOM 777 C C . PRO A 1 95 ? -12.539 5.769 -14.580 1.00 91.38 95 PRO A C 1
ATOM 779 O O . PRO A 1 95 ? -13.586 5.762 -15.223 1.00 91.38 95 PRO A O 1
ATOM 782 N N . ARG A 1 96 ? -11.568 6.662 -14.828 1.00 91.44 96 ARG A N 1
ATOM 783 C CA . ARG A 1 96 ? -11.655 7.669 -15.907 1.00 91.44 96 ARG A CA 1
ATOM 784 C C . ARG A 1 96 ? -11.596 7.046 -17.301 1.00 91.44 96 ARG A C 1
ATOM 786 O O . ARG A 1 96 ? -12.119 7.631 -18.242 1.00 91.44 96 ARG A O 1
ATOM 793 N N . LEU A 1 97 ? -11.000 5.862 -17.421 1.00 88.81 97 LEU A N 1
ATOM 794 C CA . LEU A 1 97 ? -11.001 5.055 -18.642 1.00 88.81 97 LEU A CA 1
ATOM 795 C C . LEU A 1 97 ? -12.277 4.209 -18.798 1.00 88.81 97 LEU A C 1
ATOM 797 O O . LEU A 1 97 ? -12.382 3.447 -19.755 1.00 88.81 97 LEU A O 1
ATOM 801 N N . GLY A 1 98 ? -13.232 4.314 -17.866 1.00 88.75 98 GLY A N 1
ATOM 802 C CA . GLY A 1 98 ? -14.423 3.463 -17.811 1.00 88.75 98 GLY A CA 1
ATOM 803 C C . GLY A 1 98 ? -14.166 2.081 -17.204 1.00 88.75 98 GLY A C 1
ATOM 804 O O . GLY A 1 98 ? -15.075 1.265 -17.157 1.00 88.75 98 GLY A O 1
ATOM 805 N N . ILE A 1 99 ? -12.958 1.815 -16.703 1.00 89.62 99 ILE A N 1
ATOM 806 C CA . ILE A 1 99 ? -12.558 0.500 -16.199 1.00 89.62 99 ILE A CA 1
ATOM 807 C C . ILE A 1 99 ? -12.912 0.388 -14.719 1.00 89.62 99 ILE A C 1
ATOM 809 O O . ILE A 1 99 ? -12.396 1.134 -13.882 1.00 89.62 99 ILE A O 1
ATOM 813 N N . ARG A 1 100 ? -13.776 -0.578 -14.401 1.00 87.44 100 ARG A N 1
ATOM 814 C CA . ARG A 1 100 ? -14.243 -0.850 -13.030 1.00 87.44 100 ARG A CA 1
ATOM 815 C C . ARG A 1 100 ? -13.715 -2.155 -12.453 1.00 87.44 100 ARG A C 1
ATOM 817 O O . ARG A 1 100 ? -13.562 -2.263 -11.240 1.00 87.44 100 ARG A O 1
ATOM 824 N N . ASP A 1 101 ? -13.357 -3.091 -13.323 1.00 89.75 101 ASP A N 1
ATOM 825 C CA . ASP A 1 101 ? -12.830 -4.395 -12.952 1.00 89.75 101 ASP A CA 1
ATOM 826 C C . ASP A 1 101 ? -11.612 -4.751 -13.793 1.00 89.75 101 ASP A C 1
ATOM 828 O O . ASP A 1 101 ? -11.577 -4.521 -15.008 1.00 89.75 101 ASP A O 1
ATOM 832 N N . ILE A 1 102 ? -10.621 -5.348 -13.133 1.00 88.88 102 ILE A N 1
ATOM 833 C CA . ILE A 1 102 ? -9.457 -5.945 -13.775 1.00 88.88 102 ILE A CA 1
ATOM 834 C C . ILE A 1 102 ? -9.321 -7.422 -13.393 1.00 88.88 102 ILE A C 1
ATOM 836 O O . ILE A 1 102 ? -9.754 -7.858 -12.323 1.00 88.88 102 ILE A O 1
ATOM 840 N N . TYR A 1 103 ? -8.680 -8.185 -14.267 1.00 87.88 103 TYR A N 1
ATOM 841 C CA . TYR A 1 103 ? -8.240 -9.554 -14.039 1.00 87.88 103 TYR A CA 1
ATOM 842 C C . TYR A 1 103 ? -6.717 -9.578 -14.062 1.00 87.88 103 TYR A C 1
ATOM 844 O O . TYR A 1 103 ? -6.132 -9.152 -15.054 1.00 87.88 103 TYR A O 1
ATOM 852 N N . ILE A 1 104 ? -6.075 -10.040 -12.990 1.00 83.06 104 ILE A N 1
ATOM 853 C CA . ILE A 1 104 ? -4.610 -10.142 -12.927 1.00 83.06 104 ILE A CA 1
ATOM 854 C C . ILE A 1 104 ? -4.236 -11.576 -13.282 1.00 83.06 104 ILE A C 1
ATOM 856 O O . ILE A 1 104 ? -4.627 -12.499 -12.565 1.00 83.06 104 ILE A O 1
ATOM 860 N N . SER A 1 105 ? -3.487 -11.763 -14.374 1.00 76.31 105 SER A N 1
ATOM 861 C CA . SER A 1 105 ? -3.017 -13.102 -14.734 1.00 76.31 105 SER A CA 1
ATOM 862 C C . SER A 1 105 ? -1.957 -13.578 -13.738 1.00 76.31 105 SER A C 1
ATOM 864 O O . SER A 1 105 ? -1.167 -12.788 -13.218 1.00 76.31 105 SER A O 1
ATOM 866 N N . ARG A 1 106 ? -1.951 -14.888 -13.473 1.00 61.97 106 ARG A N 1
ATOM 867 C CA . ARG A 1 106 ? -0.887 -15.565 -12.718 1.00 61.97 106 ARG A CA 1
ATOM 868 C C . ARG A 1 106 ? 0.318 -15.915 -13.588 1.00 61.97 106 ARG A C 1
ATOM 870 O O . ARG A 1 106 ? 1.321 -16.371 -13.044 1.00 61.97 106 ARG A O 1
ATOM 877 N N . ASP A 1 107 ? 0.212 -15.728 -14.900 1.00 57.25 107 ASP A N 1
ATOM 878 C CA . ASP A 1 107 ? 1.317 -15.973 -15.817 1.00 57.25 107 ASP A CA 1
ATOM 879 C C . ASP A 1 107 ? 2.491 -15.044 -15.485 1.00 57.25 107 ASP A C 1
ATOM 881 O O . ASP A 1 107 ? 2.272 -13.886 -15.100 1.00 57.25 107 ASP A O 1
ATOM 885 N N . PRO A 1 108 ? 3.741 -15.521 -15.619 1.00 51.47 108 PRO A N 1
ATOM 886 C CA . PRO A 1 108 ? 4.902 -14.664 -15.447 1.00 51.47 108 PRO A CA 1
ATOM 887 C C . PRO A 1 108 ? 4.786 -13.451 -16.386 1.00 51.47 108 PRO A C 1
ATOM 889 O O . PRO A 1 108 ? 4.244 -13.583 -17.488 1.00 51.47 108 PRO A O 1
ATOM 892 N N . PRO A 1 109 ? 5.251 -12.259 -15.964 1.00 54.56 109 PRO A N 1
ATOM 893 C CA . PRO A 1 109 ? 5.202 -11.073 -16.808 1.00 54.56 109 PRO A CA 1
ATOM 894 C C . PRO A 1 109 ? 5.852 -11.392 -18.156 1.00 54.56 109 PRO A C 1
ATOM 896 O O . PRO A 1 109 ? 7.005 -11.822 -18.220 1.00 54.56 109 PRO A O 1
ATOM 899 N N . VAL A 1 110 ? 5.079 -11.230 -19.228 1.00 51.94 110 VAL A N 1
ATOM 900 C CA . VAL A 1 110 ? 5.548 -11.455 -20.593 1.00 51.94 110 VAL A CA 1
ATOM 901 C C . VAL A 1 110 ? 6.440 -10.271 -20.923 1.00 51.94 110 VAL A C 1
ATOM 903 O O . VAL A 1 110 ? 5.914 -9.187 -21.133 1.00 51.94 110 VAL A O 1
ATOM 906 N N . HIS A 1 111 ? 7.759 -10.475 -20.862 1.00 52.25 111 HIS A N 1
ATOM 907 C CA . HIS A 1 111 ? 8.815 -9.592 -21.372 1.00 52.25 111 HIS A CA 1
ATOM 908 C C . HIS A 1 111 ? 8.372 -8.160 -21.691 1.00 52.25 111 HIS A C 1
ATOM 910 O O . HIS A 1 111 ? 8.144 -7.832 -22.844 1.00 52.25 111 HIS A O 1
ATOM 916 N N . ASP A 1 112 ? 8.203 -7.345 -20.656 1.00 59.34 112 ASP A N 1
ATOM 917 C CA . ASP A 1 112 ? 8.169 -5.884 -20.690 1.00 59.34 112 ASP A CA 1
ATOM 918 C C . ASP A 1 112 ? 7.784 -5.425 -19.290 1.00 59.34 112 ASP A C 1
ATOM 920 O O . ASP A 1 112 ? 7.106 -6.147 -18.564 1.00 59.34 112 ASP A O 1
ATOM 924 N N . GLN A 1 113 ? 8.238 -4.243 -18.889 1.00 70.56 113 GLN A N 1
ATOM 925 C CA . GLN A 1 113 ? 8.063 -3.634 -17.567 1.00 70.56 113 GLN A CA 1
ATOM 926 C C . GLN A 1 113 ? 6.579 -3.349 -17.245 1.00 70.56 113 GLN A C 1
ATOM 928 O O . GLN A 1 113 ? 6.180 -2.213 -17.044 1.00 70.56 113 GLN A O 1
ATOM 933 N N . THR A 1 114 ? 5.715 -4.358 -17.234 1.00 77.69 114 THR A N 1
ATOM 934 C CA . THR A 1 114 ? 4.261 -4.241 -17.133 1.00 77.69 114 THR A CA 1
ATOM 935 C C . THR A 1 114 ? 3.707 -5.365 -16.271 1.00 77.69 114 THR A C 1
ATOM 937 O O . THR A 1 114 ? 4.259 -6.464 -16.203 1.00 77.69 114 THR A O 1
ATOM 940 N N . VAL A 1 115 ? 2.599 -5.089 -15.589 1.00 80.75 115 VAL A N 1
ATOM 941 C CA . VAL A 1 115 ? 1.854 -6.116 -14.856 1.00 80.75 115 VAL A CA 1
ATOM 942 C C . VAL A 1 115 ? 0.809 -6.732 -15.787 1.00 80.75 115 VAL A C 1
ATOM 944 O O . VAL A 1 115 ? -0.026 -6.011 -16.333 1.00 80.75 115 VAL A O 1
ATOM 947 N N . SER A 1 116 ? 0.828 -8.060 -15.945 1.00 80.56 116 SER A N 1
ATOM 948 C CA . SER A 1 116 ? -0.165 -8.801 -16.734 1.00 80.56 116 SER A CA 1
ATOM 949 C C . SER A 1 116 ? -1.564 -8.646 -16.134 1.00 80.56 116 SER A C 1
ATOM 951 O O . SER A 1 116 ? -1.908 -9.300 -15.146 1.00 80.56 116 SER A O 1
ATOM 953 N N . ALA A 1 117 ? -2.392 -7.800 -16.743 1.00 82.19 117 ALA A N 1
ATOM 954 C CA . ALA A 1 117 ? -3.805 -7.705 -16.413 1.00 82.19 117 ALA A CA 1
ATOM 955 C C . ALA A 1 117 ? -4.666 -7.445 -17.656 1.00 82.19 117 ALA A C 1
ATOM 957 O O . ALA A 1 117 ? -4.171 -7.007 -18.693 1.00 82.19 117 ALA A O 1
ATOM 958 N N . GLY A 1 118 ? -5.964 -7.714 -17.539 1.00 81.56 118 GLY A N 1
ATOM 959 C CA . GLY A 1 118 ? -6.991 -7.397 -18.534 1.00 81.56 118 GLY A CA 1
ATOM 960 C C . GLY A 1 118 ? -8.234 -6.799 -17.877 1.00 81.56 118 GLY A C 1
ATOM 961 O O . GLY A 1 118 ? -8.332 -6.769 -16.654 1.00 81.56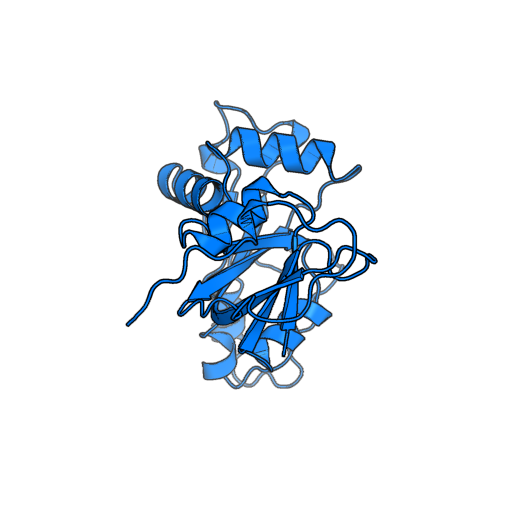 118 GLY A O 1
ATOM 962 N N . THR A 1 119 ? -9.190 -6.330 -18.675 1.00 79.38 119 THR A N 1
ATOM 963 C CA . THR A 1 119 ? -10.525 -5.919 -18.203 1.00 79.38 119 THR A CA 1
ATOM 964 C C . THR A 1 119 ? -11.597 -6.537 -19.099 1.00 79.38 119 THR A C 1
ATOM 966 O O . THR A 1 119 ? -11.310 -6.928 -20.229 1.00 79.38 119 THR A O 1
ATOM 969 N N . SER A 1 120 ? -12.826 -6.651 -18.600 1.00 73.75 120 SER A N 1
ATOM 970 C CA . SER A 1 120 ? -13.986 -7.122 -19.364 1.00 73.75 120 SER A CA 1
ATOM 971 C C . SER A 1 120 ? -14.421 -6.148 -20.470 1.00 73.75 120 SER A C 1
ATOM 973 O O . SER A 1 120 ? -15.153 -6.549 -21.367 1.00 73.75 120 SER A O 1
ATOM 975 N N . GLU A 1 121 ? -13.968 -4.887 -20.440 1.00 70.25 121 GLU A N 1
ATOM 976 C CA . GLU A 1 121 ? -14.512 -3.795 -21.269 1.00 70.25 121 GLU A CA 1
ATOM 977 C C . GLU A 1 121 ? -13.440 -3.001 -22.053 1.00 70.25 121 GLU A C 1
ATOM 979 O O . GLU A 1 121 ? -13.443 -1.768 -22.086 1.00 70.25 121 GLU A O 1
ATOM 984 N N . VAL A 1 122 ? -12.474 -3.660 -22.704 1.00 63.19 122 VAL A N 1
ATOM 985 C CA . VAL A 1 122 ? -11.321 -2.939 -23.285 1.00 63.19 122 VAL A CA 1
ATOM 986 C C . VAL A 1 122 ? -11.651 -2.229 -24.613 1.00 63.19 122 VAL A C 1
ATOM 988 O O . VAL A 1 122 ? -11.343 -2.729 -25.691 1.00 63.19 122 VAL A O 1
ATOM 991 N N . LYS A 1 123 ? -12.169 -0.995 -24.564 1.00 68.00 123 LYS A N 1
ATOM 992 C CA . LYS A 1 123 ? -12.191 -0.094 -25.742 1.00 68.00 123 LYS A CA 1
ATOM 993 C C . LYS A 1 123 ? -10.898 0.722 -25.924 1.00 68.00 123 LYS A C 1
ATOM 995 O O . LYS A 1 123 ? -10.717 1.334 -26.972 1.00 68.00 123 LYS A O 1
ATOM 1000 N N . ARG A 1 124 ? -9.977 0.726 -24.943 1.00 75.06 124 ARG A N 1
ATOM 1001 C CA . ARG A 1 124 ? -8.732 1.535 -24.951 1.00 75.06 124 ARG A CA 1
ATOM 1002 C C . ARG A 1 124 ? -7.512 0.799 -24.381 1.00 75.06 124 ARG A C 1
ATOM 1004 O O . ARG A 1 124 ? -6.956 1.163 -23.348 1.00 75.06 124 ARG A O 1
ATOM 1011 N N . TRP A 1 125 ? -7.076 -0.249 -25.077 1.00 79.12 125 TRP A N 1
ATOM 1012 C CA . TRP A 1 125 ? -5.993 -1.138 -24.629 1.00 79.12 125 TRP A CA 1
ATOM 1013 C C . TRP A 1 125 ? -4.655 -0.436 -24.343 1.00 79.12 125 TRP A C 1
ATOM 1015 O O . TRP A 1 125 ? -3.988 -0.772 -23.368 1.00 79.12 125 TRP A O 1
ATOM 1025 N N . ARG A 1 126 ? -4.261 0.554 -25.159 1.00 82.88 126 ARG A N 1
ATOM 1026 C CA . ARG A 1 126 ? -2.984 1.273 -24.981 1.00 82.88 126 ARG A CA 1
ATOM 1027 C C . ARG A 1 126 ? -2.957 2.109 -23.697 1.00 82.88 126 ARG A C 1
ATOM 1029 O O . ARG A 1 126 ? -1.995 2.013 -22.948 1.00 82.88 126 ARG A O 1
ATOM 1036 N N . GLU A 1 127 ? -4.020 2.869 -23.425 1.00 86.25 127 GLU A N 1
ATOM 1037 C CA . GLU A 1 127 ? -4.154 3.678 -22.199 1.00 86.25 127 GLU A CA 1
ATOM 1038 C C . GLU A 1 127 ? -4.169 2.787 -20.950 1.00 86.25 127 GLU A C 1
ATOM 1040 O O . GLU A 1 127 ? -3.505 3.080 -19.960 1.00 86.25 127 GLU A O 1
ATOM 1045 N N . PHE A 1 128 ? -4.873 1.655 -21.019 1.00 87.12 128 PHE A N 1
ATOM 1046 C CA . PHE A 1 128 ? -4.879 0.669 -19.943 1.00 87.12 128 PHE A CA 1
ATOM 1047 C C . PHE A 1 128 ? -3.483 0.088 -19.667 1.00 87.12 128 PHE A C 1
ATOM 1049 O O . PHE A 1 128 ? -3.061 0.026 -18.512 1.00 87.12 128 PHE A O 1
ATOM 1056 N N . LYS A 1 129 ? -2.742 -0.291 -20.718 1.00 86.56 129 LYS A N 1
ATOM 1057 C CA . LYS A 1 129 ? -1.364 -0.787 -20.589 1.00 86.56 129 LYS A CA 1
ATOM 1058 C C . LYS A 1 129 ? -0.417 0.250 -19.992 1.00 86.56 129 LYS A C 1
ATOM 1060 O O . LYS A 1 129 ? 0.375 -0.099 -19.126 1.00 86.56 129 LYS A O 1
ATOM 1065 N N . ASP A 1 130 ? -0.518 1.507 -20.417 1.00 88.12 130 ASP A N 1
ATOM 1066 C CA . ASP A 1 130 ? 0.321 2.601 -19.912 1.00 88.12 130 ASP A CA 1
ATOM 1067 C C . ASP A 1 130 ? 0.130 2.830 -18.400 1.00 88.12 130 ASP A C 1
ATOM 1069 O O . ASP A 1 130 ? 1.094 3.053 -17.667 1.00 88.12 130 ASP A O 1
ATOM 1073 N N . VAL A 1 131 ? -1.101 2.683 -17.893 1.00 90.56 131 VAL A N 1
ATOM 1074 C CA . VAL A 1 131 ? -1.381 2.757 -16.446 1.00 90.56 131 VAL A CA 1
ATOM 1075 C C . VAL A 1 131 ? -0.693 1.630 -15.666 1.00 90.56 131 VAL A C 1
ATOM 1077 O O . VAL A 1 131 ? -0.282 1.849 -14.528 1.00 90.56 131 VAL A O 1
ATOM 1080 N N . LEU A 1 132 ? -0.549 0.445 -16.264 1.00 90.38 132 LEU A N 1
ATOM 1081 C CA . LEU A 1 132 ? 0.065 -0.740 -15.650 1.00 90.38 132 LEU A CA 1
ATOM 1082 C C . LEU A 1 132 ? 1.565 -0.882 -15.928 1.00 90.38 132 LEU A C 1
ATOM 1084 O O . LEU A 1 132 ? 2.181 -1.853 -15.476 1.00 90.38 132 LEU A O 1
ATOM 1088 N N . PHE A 1 133 ? 2.150 0.070 -16.652 1.00 90.44 133 PHE A N 1
ATOM 1089 C CA . PHE A 1 133 ? 3.584 0.128 -16.871 1.00 90.44 133 PHE A CA 1
ATOM 1090 C C . PHE A 1 133 ? 4.308 0.452 -15.561 1.00 90.44 133 PHE A C 1
ATOM 1092 O O . PHE A 1 133 ? 3.869 1.302 -14.783 1.00 90.44 133 PHE A O 1
ATOM 1099 N N . LEU A 1 134 ? 5.408 -0.250 -15.315 1.00 91.38 134 LEU A N 1
ATOM 1100 C CA . LEU A 1 134 ? 6.268 -0.127 -14.152 1.00 91.38 134 LEU A CA 1
ATOM 1101 C C . LEU A 1 134 ? 7.380 0.869 -14.453 1.00 91.38 134 LEU A C 1
ATOM 1103 O O . LEU A 1 134 ? 8.256 0.628 -15.276 1.00 91.38 134 LEU A O 1
ATOM 1107 N N . TRP A 1 135 ? 7.358 1.972 -13.725 1.00 92.25 135 TRP A N 1
ATOM 1108 C CA . TRP A 1 135 ? 8.335 3.039 -13.818 1.00 92.25 135 TRP A CA 1
ATOM 1109 C C . TRP A 1 135 ? 9.330 2.902 -12.664 1.00 92.25 135 TRP A C 1
ATOM 1111 O O . TRP A 1 135 ? 8.898 2.809 -11.508 1.00 92.25 135 TRP A O 1
ATOM 1121 N N . PRO A 1 136 ? 10.647 2.886 -12.933 1.00 92.56 136 PRO A N 1
ATOM 1122 C CA . PRO A 1 136 ? 11.649 3.026 -11.885 1.00 92.56 136 PRO A CA 1
ATOM 1123 C C . PRO A 1 136 ? 11.405 4.307 -11.082 1.00 92.56 136 PRO A C 1
ATOM 1125 O O . PRO A 1 136 ? 10.968 5.318 -11.633 1.00 92.56 136 PRO A O 1
ATOM 1128 N N . ILE A 1 137 ? 11.694 4.262 -9.785 1.00 94.25 137 ILE A N 1
ATOM 1129 C CA . ILE A 1 137 ? 11.564 5.418 -8.893 1.00 94.25 137 ILE A CA 1
ATOM 1130 C C . ILE A 1 137 ? 12.909 5.779 -8.278 1.00 94.25 137 ILE A C 1
ATOM 1132 O O . ILE A 1 137 ? 13.781 4.925 -8.135 1.00 94.25 137 ILE A O 1
ATOM 1136 N N . SER A 1 138 ? 13.073 7.045 -7.895 1.00 94.06 138 SER A N 1
ATOM 1137 C CA . SER A 1 138 ? 14.271 7.473 -7.174 1.00 94.06 138 SER A CA 1
ATOM 1138 C C . SER A 1 138 ? 14.310 6.886 -5.761 1.00 94.06 138 SER A C 1
ATOM 1140 O O . SER A 1 138 ? 13.282 6.505 -5.188 1.00 94.06 138 SER A O 1
ATOM 1142 N N . ILE A 1 139 ? 15.501 6.876 -5.157 1.00 92.38 139 ILE A N 1
ATOM 1143 C CA . ILE A 1 139 ? 15.653 6.451 -3.766 1.00 92.38 139 ILE A CA 1
ATOM 1144 C C . ILE A 1 139 ? 14.803 7.303 -2.814 1.00 92.38 139 ILE A C 1
ATOM 1146 O O . ILE A 1 139 ? 14.151 6.757 -1.930 1.00 92.38 139 ILE A O 1
ATOM 1150 N N . ASP A 1 140 ? 14.710 8.614 -3.037 1.00 94.75 140 ASP A N 1
ATOM 1151 C CA . ASP A 1 140 ? 13.901 9.511 -2.202 1.00 94.75 140 ASP A CA 1
ATOM 1152 C C . ASP A 1 140 ? 12.410 9.178 -2.282 1.00 94.75 140 ASP A C 1
ATOM 1154 O O . ASP A 1 140 ? 11.708 9.171 -1.268 1.00 94.75 140 ASP A O 1
ATOM 1158 N N . GLN A 1 141 ? 11.921 8.836 -3.477 1.00 94.44 141 GLN A N 1
ATOM 1159 C CA . GLN A 1 141 ? 10.546 8.379 -3.666 1.00 94.44 141 GLN A CA 1
ATOM 1160 C C . GLN A 1 141 ? 10.300 7.053 -2.939 1.00 94.44 141 GLN A C 1
ATOM 1162 O O . GLN A 1 141 ? 9.274 6.899 -2.272 1.00 94.44 141 GLN A O 1
ATOM 1167 N N . ALA A 1 142 ? 11.242 6.111 -3.016 1.00 93.75 142 ALA A N 1
ATOM 1168 C CA . ALA A 1 142 ? 11.153 4.845 -2.299 1.00 93.75 142 ALA A CA 1
ATOM 1169 C C . ALA A 1 142 ? 11.149 5.053 -0.772 1.00 93.75 142 ALA A C 1
ATOM 1171 O O . ALA A 1 142 ? 10.308 4.486 -0.068 1.00 93.75 142 ALA A O 1
ATOM 1172 N N . GLN A 1 143 ? 12.026 5.922 -0.259 1.00 95.31 143 GLN A N 1
ATOM 1173 C CA . GLN A 1 143 ? 12.082 6.300 1.156 1.00 95.31 143 GLN A CA 1
ATOM 1174 C C . GLN A 1 143 ? 10.772 6.948 1.612 1.00 95.31 143 GLN A C 1
ATOM 1176 O O . GLN A 1 143 ? 10.244 6.595 2.667 1.00 95.31 143 GLN A O 1
ATOM 1181 N N . ALA A 1 144 ? 10.198 7.844 0.805 1.00 94.69 144 ALA A N 1
ATOM 1182 C CA . ALA A 1 144 ? 8.910 8.463 1.097 1.00 94.69 144 ALA A CA 1
ATOM 1183 C C . ALA A 1 144 ? 7.776 7.428 1.176 1.00 94.69 144 ALA A C 1
ATOM 1185 O O . ALA A 1 144 ? 6.929 7.512 2.066 1.00 94.69 144 ALA A O 1
ATOM 1186 N N . ILE A 1 145 ? 7.774 6.420 0.293 1.00 94.81 145 ILE A N 1
ATOM 1187 C CA . ILE A 1 145 ? 6.810 5.314 0.354 1.00 94.81 145 ILE A CA 1
ATOM 1188 C C . ILE A 1 145 ? 6.977 4.522 1.654 1.00 94.81 145 ILE A C 1
ATOM 1190 O O . ILE A 1 145 ? 5.980 4.281 2.330 1.00 94.81 145 ILE A O 1
ATOM 1194 N N . ALA A 1 146 ? 8.198 4.144 2.036 1.00 94.44 146 ALA A N 1
ATOM 1195 C CA . ALA A 1 146 ? 8.427 3.401 3.276 1.00 94.44 146 ALA A CA 1
ATOM 1196 C C . ALA A 1 146 ? 7.994 4.207 4.517 1.00 94.44 146 ALA A C 1
ATOM 1198 O O . ALA A 1 146 ? 7.239 3.711 5.357 1.00 94.44 146 ALA A O 1
ATOM 1199 N N . ARG A 1 147 ? 8.374 5.488 4.586 1.00 94.25 147 ARG A N 1
ATOM 1200 C CA . ARG A 1 147 ? 8.029 6.386 5.702 1.00 94.25 147 ARG A CA 1
ATOM 1201 C C . ARG A 1 147 ? 6.541 6.633 5.848 1.00 94.25 147 ARG A C 1
ATOM 1203 O O . ARG A 1 147 ? 6.027 6.603 6.963 1.00 94.25 147 ARG A O 1
ATOM 1210 N N . ALA A 1 148 ? 5.830 6.794 4.738 1.00 92.50 148 ALA A N 1
ATOM 1211 C CA . ALA A 1 148 ? 4.382 6.944 4.761 1.00 92.50 148 ALA A CA 1
ATOM 1212 C C . ALA A 1 148 ? 3.668 5.681 5.291 1.00 92.50 148 ALA A C 1
ATOM 1214 O O . ALA A 1 148 ? 2.565 5.777 5.836 1.00 92.50 148 ALA A O 1
ATOM 1215 N N . ASP A 1 149 ? 4.287 4.496 5.182 1.00 90.56 149 ASP A N 1
ATOM 1216 C CA . ASP A 1 149 ? 3.775 3.268 5.804 1.00 90.56 149 ASP A CA 1
ATOM 1217 C C . ASP A 1 149 ? 4.236 3.077 7.264 1.00 90.56 149 ASP A C 1
ATOM 1219 O O . ASP A 1 149 ? 3.753 2.177 7.949 1.00 90.56 149 ASP A O 1
ATOM 1223 N N . GLY A 1 150 ? 5.060 3.987 7.788 1.00 89.81 150 GLY A N 1
ATOM 1224 C CA . GLY A 1 150 ? 5.479 4.025 9.185 1.00 89.81 150 GLY A CA 1
ATOM 1225 C C . GLY A 1 150 ? 6.863 3.439 9.468 1.00 89.81 150 GLY A C 1
ATOM 1226 O O . GLY A 1 150 ? 7.205 3.367 10.648 1.00 89.81 150 GLY A O 1
ATOM 1227 N N . PHE A 1 151 ? 7.631 3.076 8.438 1.00 92.44 151 PHE A N 1
ATOM 1228 C CA . PHE A 1 151 ? 9.015 2.593 8.544 1.00 92.44 151 PHE A CA 1
ATOM 1229 C C . PHE A 1 151 ? 10.018 3.760 8.512 1.00 92.44 151 PHE A C 1
ATOM 1231 O O . PHE A 1 151 ? 9.750 4.793 7.908 1.00 92.44 151 PHE A O 1
ATOM 1238 N N . ALA A 1 152 ? 11.196 3.621 9.111 1.00 93.25 152 ALA A N 1
ATOM 1239 C CA . ALA A 1 152 ? 12.279 4.603 9.031 1.00 93.25 152 ALA A CA 1
ATOM 1240 C C . ALA A 1 152 ? 12.839 4.731 7.603 1.00 93.25 152 ALA A C 1
ATOM 1242 O O . ALA A 1 152 ? 13.233 5.824 7.174 1.00 93.25 152 ALA A O 1
ATOM 1243 N N . GLY A 1 153 ? 12.824 3.630 6.846 1.00 94.94 153 GLY A N 1
ATOM 1244 C CA . GLY A 1 153 ? 13.243 3.613 5.452 1.00 94.94 153 GLY A CA 1
ATOM 1245 C C . GLY A 1 153 ? 12.993 2.295 4.729 1.00 94.94 153 GLY A C 1
ATOM 1246 O O . GLY A 1 153 ? 12.403 1.359 5.268 1.00 94.94 153 GLY A O 1
ATOM 1247 N N . VAL A 1 154 ? 13.450 2.227 3.477 1.00 95.38 154 VAL A N 1
ATOM 1248 C CA . VAL A 1 154 ? 13.163 1.101 2.569 1.00 95.38 154 VAL A CA 1
ATOM 1249 C C . VAL A 1 154 ? 13.722 -0.227 3.085 1.00 95.38 154 VAL A C 1
ATOM 1251 O O . VAL A 1 154 ? 13.034 -1.236 3.008 1.00 95.38 154 VAL A O 1
ATOM 1254 N N . LEU A 1 155 ? 14.929 -0.246 3.657 1.00 95.75 155 LEU A N 1
ATOM 1255 C CA . LEU A 1 155 ? 15.526 -1.488 4.171 1.00 95.75 155 LEU A CA 1
ATOM 1256 C C . LEU A 1 155 ? 14.758 -2.071 5.363 1.00 95.75 155 LEU A C 1
ATOM 1258 O O . LEU A 1 155 ? 14.674 -3.286 5.502 1.00 95.75 155 LEU A O 1
ATOM 1262 N N . GLU A 1 156 ? 14.173 -1.227 6.213 1.00 95.62 156 GLU A N 1
ATOM 1263 C CA . GLU A 1 156 ? 13.319 -1.700 7.306 1.00 95.62 156 GLU A CA 1
ATOM 1264 C C . GLU A 1 156 ? 12.015 -2.296 6.764 1.00 95.62 156 GLU A C 1
ATOM 1266 O O . GLU A 1 156 ? 11.599 -3.366 7.200 1.00 95.62 156 GLU A O 1
ATOM 1271 N N . LEU A 1 157 ? 11.422 -1.659 5.748 1.00 94.94 157 LEU A N 1
ATOM 1272 C CA . LEU A 1 157 ? 10.267 -2.204 5.033 1.00 94.94 157 LEU A CA 1
ATOM 1273 C C . LEU A 1 157 ? 10.581 -3.577 4.403 1.00 94.94 157 LEU A C 1
ATOM 1275 O O . LEU A 1 157 ? 9.770 -4.496 4.499 1.00 94.94 157 LEU A O 1
ATOM 1279 N N . VAL A 1 158 ? 11.755 -3.732 3.781 1.00 94.19 158 VAL A N 1
ATOM 1280 C CA . VAL A 1 158 ? 12.227 -5.010 3.213 1.00 94.19 158 VAL A CA 1
ATOM 1281 C C . VAL A 1 158 ? 12.334 -6.079 4.296 1.00 94.19 158 VAL A C 1
ATOM 1283 O O . VAL A 1 158 ? 11.748 -7.150 4.146 1.00 94.19 158 VAL A O 1
ATOM 1286 N N . LYS A 1 159 ? 13.036 -5.784 5.399 1.00 94.50 159 LYS A N 1
ATOM 1287 C CA . LYS A 1 159 ? 13.190 -6.714 6.531 1.00 94.50 159 LYS A CA 1
ATOM 1288 C C . LYS A 1 159 ? 11.833 -7.165 7.055 1.00 94.50 159 LYS A C 1
ATOM 1290 O O . LYS A 1 159 ? 11.590 -8.363 7.172 1.00 94.50 159 LYS A O 1
ATOM 1295 N N . TRP A 1 160 ? 10.919 -6.215 7.249 1.00 93.62 160 TRP A N 1
ATOM 1296 C CA . TRP A 1 160 ? 9.559 -6.502 7.684 1.00 93.62 160 TRP A CA 1
ATOM 1297 C C . TRP A 1 160 ? 8.833 -7.455 6.724 1.00 93.62 160 TRP A C 1
ATOM 1299 O O . TRP A 1 160 ? 8.183 -8.397 7.180 1.00 93.62 160 TRP A O 1
ATOM 1309 N N . PHE A 1 161 ? 8.963 -7.274 5.402 1.00 93.31 161 PHE A N 1
ATOM 1310 C CA . PHE A 1 161 ? 8.378 -8.203 4.429 1.00 93.31 161 PHE A CA 1
ATOM 1311 C C . PHE A 1 161 ? 8.971 -9.609 4.519 1.00 93.31 161 PHE A C 1
ATOM 1313 O O . PHE A 1 161 ? 8.207 -10.574 4.506 1.00 93.31 161 PHE A O 1
ATOM 1320 N N . CYS A 1 162 ? 10.292 -9.732 4.625 1.00 92.25 162 CYS A N 1
ATOM 1321 C CA . CYS A 1 162 ? 10.958 -11.029 4.743 1.00 92.25 162 CYS A CA 1
ATOM 1322 C C . CYS A 1 162 ? 10.562 -11.768 6.034 1.00 92.25 162 CYS A C 1
ATOM 1324 O O . CYS A 1 162 ? 10.408 -12.985 6.022 1.00 92.25 162 CYS A O 1
ATOM 1326 N N . GLU A 1 163 ? 10.342 -11.044 7.133 1.00 92.81 163 GLU A N 1
ATOM 1327 C CA . GLU A 1 163 ? 9.891 -11.620 8.407 1.00 92.81 163 GLU A CA 1
ATOM 1328 C C . GLU A 1 163 ? 8.413 -12.044 8.377 1.00 92.81 163 GLU A C 1
ATOM 1330 O O . GLU A 1 163 ? 8.041 -13.061 8.960 1.00 92.81 163 GLU A O 1
ATOM 1335 N N . HIS A 1 164 ? 7.554 -11.277 7.696 1.00 90.88 164 HIS A N 1
ATOM 1336 C CA . HIS A 1 164 ? 6.105 -11.515 7.686 1.00 90.88 164 HIS A CA 1
ATOM 1337 C C . HIS A 1 164 ? 5.645 -12.514 6.622 1.00 90.88 164 HIS A C 1
ATOM 1339 O O . HIS A 1 164 ? 4.557 -13.084 6.746 1.00 90.88 164 HIS A O 1
ATOM 1345 N N . TYR A 1 165 ? 6.431 -12.719 5.565 1.00 87.94 165 TYR A N 1
ATOM 1346 C CA . TYR A 1 165 ? 6.077 -13.598 4.458 1.00 87.94 165 TYR A CA 1
ATOM 1347 C C . TYR A 1 165 ? 7.193 -14.611 4.212 1.00 87.94 165 TYR A C 1
ATOM 1349 O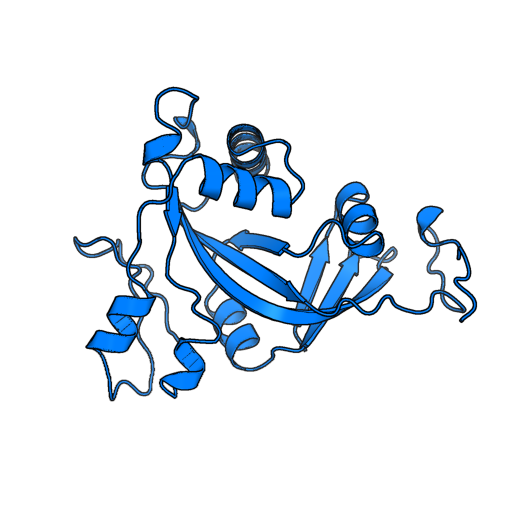 O . TYR A 1 165 ? 8.284 -14.248 3.796 1.00 87.94 165 TYR A O 1
ATOM 1357 N N . SER A 1 166 ? 6.882 -15.901 4.364 1.00 85.00 166 SER A N 1
ATOM 1358 C CA . SER A 1 166 ? 7.828 -16.996 4.089 1.00 85.00 166 SER A CA 1
ATOM 1359 C C . SER A 1 166 ? 8.332 -17.021 2.642 1.00 85.00 166 SER A C 1
ATOM 1361 O O . SER A 1 166 ? 9.420 -17.517 2.367 1.00 85.00 166 SER A O 1
ATOM 1363 N N . ARG A 1 167 ? 7.520 -16.510 1.710 1.00 86.75 167 ARG A N 1
ATOM 1364 C CA . ARG A 1 167 ? 7.874 -16.240 0.313 1.00 86.75 167 ARG A CA 1
ATOM 1365 C C . ARG A 1 167 ? 7.267 -14.893 -0.068 1.00 86.75 167 ARG A C 1
ATOM 1367 O O . ARG A 1 167 ? 6.089 -14.857 -0.444 1.00 86.75 167 ARG A O 1
ATOM 1374 N N . PRO A 1 168 ? 7.996 -13.784 0.103 1.00 86.56 168 PRO A N 1
ATOM 1375 C CA . PRO A 1 168 ? 7.410 -12.476 -0.100 1.00 86.56 168 PRO A CA 1
ATOM 1376 C C . PRO A 1 168 ? 7.085 -12.266 -1.593 1.00 86.56 168 PRO A C 1
ATOM 1378 O O . PRO A 1 168 ? 7.911 -12.556 -2.463 1.00 86.56 168 PRO A O 1
ATOM 1381 N N . PRO A 1 169 ? 5.863 -11.816 -1.937 1.00 88.44 169 PRO A N 1
ATOM 1382 C CA . PRO A 1 169 ? 5.509 -11.558 -3.326 1.00 88.44 169 PRO A CA 1
ATOM 1383 C C . PRO A 1 169 ? 6.349 -10.405 -3.880 1.00 88.44 169 PRO A C 1
ATOM 1385 O O . PRO A 1 169 ? 6.660 -9.457 -3.172 1.00 88.44 169 PRO A O 1
ATOM 1388 N N . ARG A 1 170 ? 6.655 -10.422 -5.181 1.00 89.94 170 ARG A N 1
ATOM 1389 C CA . ARG A 1 170 ? 7.375 -9.297 -5.804 1.00 89.94 170 ARG A CA 1
ATOM 1390 C C . 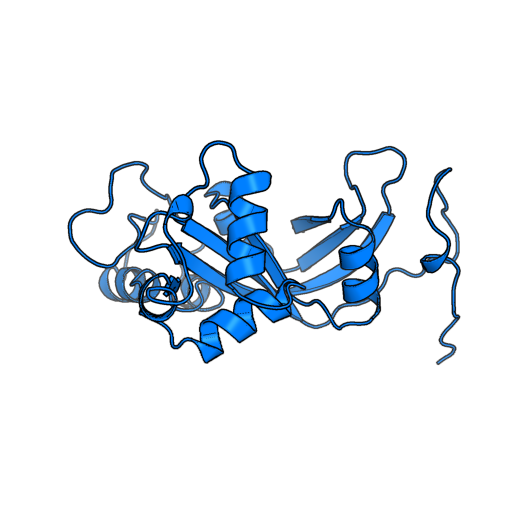ARG A 1 170 ? 6.519 -8.046 -5.971 1.00 89.94 170 ARG A C 1
ATOM 1392 O O . ARG A 1 170 ? 7.065 -6.956 -6.053 1.00 89.94 170 ARG A O 1
ATOM 1399 N N . THR A 1 171 ? 5.195 -8.185 -6.034 1.00 91.50 171 THR A N 1
ATOM 1400 C CA . THR A 1 171 ? 4.281 -7.063 -6.285 1.00 91.50 171 THR A CA 1
ATOM 1401 C C . THR A 1 171 ? 3.317 -6.863 -5.125 1.00 91.50 171 THR A C 1
ATOM 1403 O O . THR A 1 171 ? 2.619 -7.786 -4.695 1.00 91.50 171 THR A O 1
ATOM 1406 N N . TYR A 1 172 ? 3.223 -5.617 -4.683 1.00 94.50 172 TYR A N 1
ATOM 1407 C CA . TYR A 1 172 ? 2.342 -5.153 -3.628 1.00 94.50 172 TYR A CA 1
ATOM 1408 C C . TYR A 1 172 ? 1.412 -4.059 -4.155 1.00 94.50 172 TYR A C 1
ATOM 1410 O O . TYR A 1 172 ? 1.738 -3.328 -5.085 1.00 94.50 172 TYR A O 1
ATOM 1418 N N . LEU A 1 173 ? 0.243 -3.936 -3.541 1.00 96.12 173 LEU A N 1
ATOM 1419 C CA . LEU A 1 173 ? -0.685 -2.831 -3.720 1.00 96.12 173 LEU A CA 1
ATOM 1420 C C . LEU A 1 173 ? -0.455 -1.807 -2.608 1.00 96.12 173 LEU A C 1
ATOM 1422 O O . LEU A 1 173 ? -0.603 -2.130 -1.427 1.00 96.12 173 LEU A O 1
ATOM 1426 N N . VAL A 1 174 ? -0.155 -0.572 -2.992 1.00 97.44 174 VAL A N 1
ATOM 1427 C CA . VAL A 1 174 ? -0.140 0.578 -2.089 1.00 97.44 174 VAL A CA 1
ATOM 1428 C C . VAL A 1 174 ? -1.510 1.242 -2.137 1.00 97.44 174 VAL A C 1
ATOM 1430 O O . VAL A 1 174 ? -2.014 1.557 -3.214 1.00 97.44 174 VAL A O 1
ATOM 1433 N N . ILE A 1 175 ? -2.117 1.447 -0.970 1.00 97.75 175 ILE A N 1
ATOM 1434 C CA . ILE A 1 175 ? -3.421 2.099 -0.809 1.00 97.75 175 ILE A CA 1
ATOM 1435 C C . ILE A 1 175 ? -3.198 3.350 0.030 1.00 97.75 175 ILE A C 1
ATOM 1437 O O . ILE A 1 175 ? -2.763 3.237 1.176 1.00 97.75 175 ILE A O 1
ATOM 1441 N N . ARG A 1 176 ? -3.507 4.524 -0.524 1.00 97.25 176 ARG A N 1
ATOM 1442 C CA . ARG A 1 176 ? -3.434 5.810 0.175 1.00 97.25 176 ARG A CA 1
ATOM 1443 C C . ARG A 1 176 ? -4.823 6.377 0.404 1.00 97.25 176 ARG A C 1
ATOM 1445 O O . ARG A 1 176 ? -5.718 6.203 -0.425 1.00 97.25 176 ARG A O 1
ATOM 1452 N N . TRP A 1 177 ? -4.989 7.097 1.500 1.00 96.75 177 TRP A N 1
ATOM 1453 C CA . TRP A 1 177 ? -6.244 7.759 1.819 1.00 96.75 177 TRP A CA 1
ATOM 1454 C C . TRP A 1 177 ? -6.052 9.224 2.188 1.00 96.75 177 TRP A C 1
ATOM 1456 O O . TRP A 1 177 ? -4.958 9.674 2.512 1.00 96.75 177 TRP A O 1
ATOM 1466 N N . GLU A 1 178 ? -7.145 9.966 2.088 1.00 93.56 178 GLU A N 1
ATOM 1467 C CA . GLU A 1 178 ? -7.290 11.350 2.522 1.00 93.56 178 GLU A CA 1
ATOM 1468 C C . GLU A 1 178 ? -8.514 11.472 3.439 1.00 93.56 178 GLU A C 1
ATOM 1470 O O . GLU A 1 178 ? -9.336 10.550 3.512 1.00 93.56 178 GLU A O 1
ATOM 1475 N N . LYS A 1 179 ? -8.657 12.631 4.099 1.00 84.56 179 LYS A N 1
ATOM 1476 C CA . LYS A 1 179 ? -9.854 12.991 4.880 1.00 84.56 179 LYS A CA 1
ATOM 1477 C C . LYS A 1 179 ? -10.196 11.935 5.935 1.00 84.56 179 LYS A C 1
ATOM 1479 O O . LYS A 1 179 ? -11.316 11.431 5.972 1.00 84.56 179 LYS A O 1
ATOM 1484 N N . PHE A 1 180 ? -9.206 11.555 6.744 1.00 91.88 180 PHE A N 1
ATOM 1485 C CA . PHE A 1 180 ? -9.438 10.658 7.869 1.00 91.88 180 PHE A CA 1
ATOM 1486 C C . PHE A 1 180 ? -10.348 11.347 8.890 1.00 91.88 180 PHE A C 1
ATOM 1488 O O . PHE A 1 180 ? -10.016 12.418 9.393 1.00 91.88 180 PHE A O 1
ATOM 1495 N N . VAL A 1 181 ? -11.492 10.730 9.162 1.00 92.44 181 VAL A N 1
ATOM 1496 C CA . VAL A 1 181 ? -12.443 11.151 10.186 1.00 92.44 181 VAL A CA 1
ATOM 1497 C C . VAL A 1 181 ? -12.388 10.100 11.292 1.00 92.44 181 VAL A C 1
ATOM 1499 O O . VAL A 1 181 ? -12.821 8.965 11.046 1.00 92.44 181 VAL A O 1
ATOM 1502 N N . PRO A 1 182 ? -11.812 10.419 12.466 1.00 89.88 182 PRO A N 1
ATOM 1503 C CA . PRO A 1 182 ? -11.755 9.482 13.578 1.00 89.88 182 PRO A CA 1
ATOM 1504 C C . PRO A 1 182 ? -13.168 9.111 14.034 1.00 89.88 182 PRO A C 1
ATOM 1506 O O . PRO A 1 182 ? -14.110 9.884 13.879 1.00 89.88 182 PRO A O 1
ATOM 1509 N N . THR A 1 183 ? -13.319 7.904 14.570 1.00 87.00 183 THR A N 1
ATOM 1510 C CA . THR A 1 183 ? -14.581 7.512 15.213 1.00 87.00 183 THR A CA 1
ATOM 1511 C C . THR A 1 183 ? -14.662 8.173 16.580 1.00 87.00 183 THR A C 1
ATOM 1513 O O . THR A 1 183 ? -13.683 8.142 17.326 1.00 87.00 183 THR A O 1
ATOM 1516 N N . ASP A 1 184 ? -15.821 8.724 16.931 1.00 75.81 184 ASP A N 1
ATOM 1517 C CA . ASP A 1 184 ? -16.064 9.210 18.286 1.00 75.81 184 ASP A CA 1
ATOM 1518 C C . ASP A 1 184 ? -16.089 8.022 19.258 1.00 75.81 184 ASP A C 1
ATOM 1520 O O . ASP A 1 184 ? -16.997 7.191 19.241 1.00 75.81 184 ASP A O 1
ATOM 1524 N N . TYR A 1 185 ? -15.076 7.920 20.120 1.00 62.22 185 TYR A N 1
ATOM 1525 C CA . TYR A 1 185 ? -14.948 6.846 21.115 1.00 62.22 185 TYR A CA 1
ATOM 1526 C C . TYR A 1 185 ? -15.795 7.083 22.371 1.00 62.22 185 TYR A C 1
ATOM 1528 O O . TYR A 1 185 ? -15.369 6.772 23.483 1.00 62.22 185 TYR A O 1
ATOM 1536 N N . THR A 1 186 ? -16.981 7.672 22.236 1.00 51.59 186 THR A N 1
ATOM 1537 C CA . THR A 1 186 ? -17.762 8.098 23.400 1.00 51.59 186 THR A CA 1
ATOM 1538 C C . THR A 1 186 ? -18.494 6.961 24.114 1.00 51.59 186 THR A C 1
ATOM 1540 O O . THR A 1 186 ? -18.820 7.153 25.283 1.00 51.59 186 THR A O 1
ATOM 1543 N N . THR A 1 187 ? -18.709 5.776 23.514 1.00 43.47 187 THR A N 1
ATOM 1544 C CA . THR A 1 187 ? -19.657 4.816 24.131 1.00 43.47 187 THR A CA 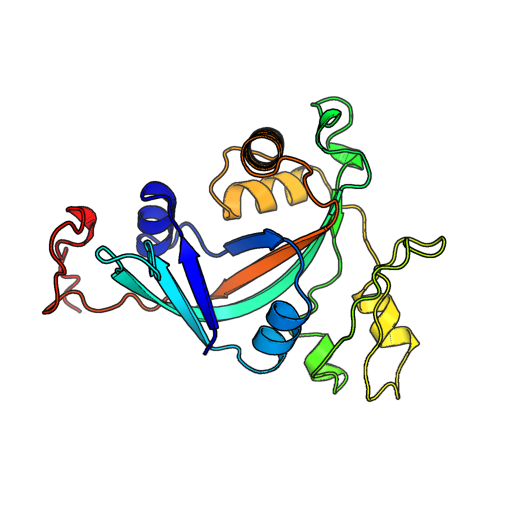1
ATOM 1545 C C . THR A 1 187 ? -19.434 3.305 24.010 1.00 43.47 187 THR A C 1
ATOM 1547 O O . THR A 1 187 ? -20.102 2.590 24.747 1.00 43.47 187 THR A O 1
ATOM 1550 N N . GLU A 1 188 ? -18.512 2.750 23.216 1.00 43.91 188 GLU A N 1
ATOM 1551 C CA . GLU A 1 188 ? -18.399 1.275 23.127 1.00 43.91 188 GLU A CA 1
ATOM 1552 C C . GLU A 1 188 ? -16.956 0.770 23.247 1.00 43.91 188 GLU A C 1
ATOM 1554 O O . GLU A 1 188 ? -16.225 0.633 22.266 1.00 43.91 188 GLU A O 1
ATOM 1559 N N . LYS A 1 189 ? -16.536 0.450 24.480 1.00 50.78 189 LYS A N 1
ATOM 1560 C CA . LYS A 1 189 ? -15.331 -0.355 24.719 1.00 50.78 189 LYS A CA 1
ATOM 1561 C C . LYS A 1 189 ? -15.690 -1.840 24.713 1.00 50.78 189 LYS A C 1
ATOM 1563 O O . LYS A 1 189 ? -16.457 -2.301 25.553 1.00 50.78 189 LYS A O 1
ATOM 1568 N N . GLY A 1 190 ? -15.047 -2.605 23.835 1.00 51.94 190 GLY A N 1
ATOM 1569 C CA . GLY A 1 190 ? -14.837 -4.031 24.081 1.00 51.94 190 GLY A CA 1
ATOM 1570 C C . GLY A 1 190 ? -13.782 -4.226 25.185 1.00 51.94 190 GLY A C 1
ATOM 1571 O O . GLY A 1 190 ? -12.870 -3.400 25.306 1.00 51.94 190 GLY A O 1
ATOM 1572 N N . PRO A 1 191 ? -13.865 -5.290 26.001 1.00 50.16 191 PRO A N 1
ATOM 1573 C CA . PRO A 1 191 ? -12.827 -5.595 26.984 1.00 50.16 191 PRO A CA 1
ATOM 1574 C C . PRO A 1 191 ? -11.456 -5.771 26.296 1.00 50.16 191 PRO A C 1
ATOM 1576 O O . PRO A 1 191 ? -11.332 -6.532 25.338 1.00 50.16 191 PRO A O 1
ATOM 1579 N N . GLY A 1 192 ? -10.427 -5.056 26.778 1.00 57.56 192 GLY A N 1
ATOM 1580 C CA . GLY A 1 192 ? -9.033 -5.179 26.308 1.00 57.56 192 GLY A CA 1
ATOM 1581 C C . GLY A 1 192 ? -8.527 -4.118 25.314 1.00 57.56 192 GLY A C 1
ATOM 1582 O O . GLY A 1 192 ? -7.451 -4.294 24.740 1.00 57.56 192 GLY A O 1
ATOM 1583 N N . ALA A 1 193 ? -9.266 -3.027 25.086 1.00 57.62 193 ALA A N 1
ATOM 1584 C CA . ALA A 1 193 ? -8.804 -1.900 24.268 1.00 57.62 193 ALA A CA 1
ATOM 1585 C C . ALA A 1 193 ? -7.708 -1.062 24.987 1.00 57.62 193 ALA A C 1
ATOM 1587 O O . ALA A 1 193 ? -7.924 -0.687 26.139 1.00 57.62 193 ALA A O 1
ATOM 1588 N N . PRO A 1 194 ? -6.567 -0.737 24.337 1.00 62.47 194 PRO A N 1
ATOM 1589 C CA . PRO A 1 194 ? -5.493 0.079 24.927 1.00 62.47 194 PRO A CA 1
ATOM 1590 C C . PRO A 1 194 ? -5.889 1.529 25.271 1.00 62.47 194 PRO A C 1
ATOM 1592 O O . PRO A 1 194 ? -6.838 2.082 24.718 1.00 62.47 194 PRO A O 1
ATOM 1595 N N . ASP A 1 195 ? -5.089 2.197 26.105 1.00 63.12 195 ASP A N 1
ATOM 1596 C CA . ASP A 1 195 ? -5.443 3.506 26.675 1.00 63.12 195 ASP A CA 1
ATOM 1597 C C . ASP A 1 195 ? -5.381 4.711 25.717 1.00 63.12 195 ASP A C 1
ATOM 1599 O O . ASP A 1 195 ? -6.007 5.722 26.005 1.00 63.12 195 ASP A O 1
ATOM 1603 N N . ILE A 1 196 ? -4.742 4.640 24.540 1.00 60.09 196 ILE A N 1
ATOM 1604 C CA . ILE A 1 196 ? -4.794 5.759 23.558 1.00 60.09 196 ILE A CA 1
ATOM 1605 C C . ILE A 1 196 ? -6.180 5.962 22.933 1.00 60.09 196 ILE A C 1
ATOM 1607 O O . ILE A 1 196 ? -6.411 6.955 22.252 1.00 60.09 196 ILE A O 1
ATOM 1611 N N . PHE A 1 197 ? -7.089 5.006 23.133 1.00 58.31 197 PHE A N 1
ATOM 1612 C CA . PHE A 1 197 ? -8.496 5.131 22.763 1.00 58.31 197 PHE A CA 1
ATOM 1613 C C . PHE A 1 197 ? -9.312 5.832 23.865 1.00 58.31 197 PHE A C 1
ATOM 1615 O O . PHE A 1 197 ? -10.530 5.948 23.752 1.00 58.31 197 PHE A O 1
ATOM 1622 N N . GLN A 1 198 ? -8.663 6.283 24.948 1.00 54.09 198 GLN A N 1
ATOM 1623 C CA . GLN A 1 198 ? -9.269 7.131 25.970 1.00 54.09 198 GLN A CA 1
ATOM 1624 C C . GLN A 1 198 ? -9.255 8.581 25.482 1.00 54.09 198 GLN A C 1
ATOM 1626 O O . GLN A 1 198 ? -8.201 9.156 25.219 1.00 54.09 198 GLN A O 1
ATOM 1631 N N . GLY A 1 199 ? -10.448 9.144 25.303 1.00 47.53 199 GLY A N 1
ATOM 1632 C CA . GLY A 1 199 ? -10.662 10.431 24.658 1.00 47.53 199 GLY A CA 1
ATOM 1633 C C . GLY A 1 199 ? -9.849 11.577 25.258 1.00 47.53 199 GLY A C 1
ATOM 1634 O O . GLY A 1 199 ? -10.147 12.068 26.344 1.00 47.53 199 GLY A O 1
ATOM 1635 N N . GLY A 1 200 ? -8.910 12.094 24.470 1.00 40.78 200 GLY A N 1
ATOM 1636 C CA . GLY A 1 200 ? -8.659 13.527 24.441 1.00 40.78 200 GLY A CA 1
ATOM 1637 C C . GLY A 1 200 ? -9.795 14.158 23.649 1.00 40.78 200 GLY A C 1
ATOM 1638 O O . GLY A 1 200 ? -9.750 14.179 22.422 1.00 40.78 200 GLY A O 1
ATOM 1639 N N . GLY A 1 201 ? -10.851 14.589 24.339 1.00 38.00 201 GLY A N 1
ATOM 1640 C CA . GLY A 1 201 ? -11.925 15.349 23.717 1.00 38.00 201 GLY A CA 1
ATOM 1641 C C . GLY A 1 201 ? -11.349 16.608 23.081 1.00 38.00 201 GLY A C 1
ATOM 1642 O O . GLY A 1 201 ? -11.037 17.566 23.784 1.00 38.00 201 GLY A O 1
ATOM 1643 N N . VAL A 1 202 ? -11.217 16.617 21.757 1.00 41.41 202 VAL A N 1
ATOM 1644 C CA . VAL A 1 202 ? -11.112 17.867 21.010 1.00 41.41 202 VAL A CA 1
ATOM 1645 C C . VAL A 1 202 ? -12.532 18.414 20.973 1.00 41.41 202 VAL A C 1
ATOM 1647 O O . VAL A 1 202 ? -13.352 18.002 20.155 1.00 41.41 202 VAL A O 1
ATOM 1650 N N . ARG A 1 203 ? -12.865 19.259 21.956 1.00 34.88 203 ARG A N 1
ATOM 1651 C CA . ARG A 1 203 ? -14.044 20.123 21.842 1.00 34.88 203 ARG A CA 1
ATOM 1652 C C . ARG A 1 203 ? -13.837 21.052 20.631 1.00 34.88 203 ARG A C 1
ATOM 1654 O O . ARG A 1 203 ? -12.685 21.411 20.381 1.00 34.88 203 ARG A O 1
ATOM 1661 N N . PRO A 1 204 ? -14.913 21.368 19.888 1.00 43.59 204 PRO A N 1
ATOM 1662 C CA . PRO A 1 204 ? -14.856 22.209 18.693 1.00 43.59 204 PRO A CA 1
ATOM 1663 C C . PRO A 1 204 ? -14.251 23.589 18.960 1.00 43.59 204 PRO A C 1
ATOM 1665 O O . PRO A 1 204 ? -14.378 24.079 20.107 1.00 43.59 204 PRO A O 1
#

Sequence (204 aa):
MVAISFSDYTLAKKILEGTKYQTIRPISQHRINTLLNHQNLTLWYKQRTPGRILLGTARLSSMFLLHWRIPLEIVDERNLHEALAVTRPLYPALPRLGIRDIYISRDPPVHDQTVSAGTSEVKRWREFKDVLFLWPISIDQAQAIARADGFAGVLELVKWFCEHYSRPPRTYLVIRWEKFVPTDYTTEKGPGAPDIFQGGGVRP

Radius of gyration: 18.23 Å; chains: 1; bounding box: 44×39×53 Å

pLDDT: mean 85.32, std 14.45, range [34.88, 97.75]

Secondary structure (DSSP, 8-state):
-EEEEE--HHHHHHHHTT---EEEEE--HHHHHHHHH--EEEEEESTTSTT-EEEEEEEEEEEEEEEESS-GGG--TTTTTTSEEEE--HHHHHHHTT----EE--SPP-SSSB--EE-TT-S-HHHHHHHTBEEE--HHHHHHHHHHTT-SSHHHHHHHHHHH-SS--SEEEEEEEEEEEE---SS-PPTT--GGGS------